Protein AF-A0A6C1RZY9-F1 (afdb_monomer)

Nearest PDB structures (foldseek):
  8e0o-assembly1_A  TM=4.354E-01  e=1.676E+00  synthetic construct
  6nr3-assembly1_B  TM=2.605E-01  e=9.580E+00  Ficedula albicollis
  6xns-assembly1_B  TM=1.856E-01  e=6.471E+00  synthetic construct

Sequence (340 aa):
MICIMDIKTSPEICTLNIEQIERIASDVRRARITLSHLADDLIDHICCEVESELGKGKNFEEAYRNIRQQAGIRRLKQIQEDSQFLIDKNYRIMKMTMKITGNVSLAMLGLATVMRLFHWPGANVVLVLGFIVLALVFFPAAIWSNHRDTKMRLSRTLHSLIMVGGILLMAGVLFKVMHWPGAGVVIGSGWIVVILLFLPLLLYAKLKEAGNGKQRLMAWSGIGGIMIFELSTMFKMFHWPGANVLMIVGSIMLISVFLPAYTGAKLKEAGRVTGSVIFVHLVAVYLVILTFLLAVNVSTAETAVLFPERENSNEPVPVNTELITGQSDISTPGSPSVNY

Mean predicted aligned error: 13.36 Å

Structure (mmCIF, N/CA/C/O backbone):
data_AF-A0A6C1RZY9-F1
#
_entry.id   AF-A0A6C1RZY9-F1
#
loop_
_atom_site.group_PDB
_atom_site.id
_atom_site.type_symbol
_atom_site.label_atom_id
_atom_site.label_alt_id
_atom_site.label_comp_id
_atom_site.label_asym_id
_atom_site.label_entity_id
_atom_site.label_seq_id
_atom_site.pdbx_PDB_ins_code
_atom_site.Cartn_x
_atom_site.Cartn_y
_atom_site.Cartn_z
_atom_site.occupancy
_atom_site.B_iso_or_equiv
_atom_site.auth_seq_id
_atom_site.auth_comp_id
_atom_site.auth_asym_id
_atom_site.auth_atom_id
_atom_site.pdbx_PDB_model_num
ATOM 1 N N . MET A 1 1 ? -13.526 -2.232 39.536 1.00 41.16 1 MET A N 1
ATOM 2 C CA . MET A 1 1 ? -14.101 -3.384 40.287 1.00 41.16 1 MET A CA 1
ATOM 3 C C . MET A 1 1 ? -14.846 -2.931 41.553 1.00 41.16 1 MET A C 1
ATOM 5 O O . MET A 1 1 ? -14.778 -3.613 42.563 1.00 41.16 1 MET A O 1
ATOM 9 N N . ILE A 1 2 ? -15.549 -1.791 41.526 1.00 37.94 2 ILE A N 1
ATOM 10 C CA . ILE A 1 2 ? -16.247 -1.263 42.716 1.00 37.94 2 ILE A CA 1
ATOM 11 C C . ILE A 1 2 ? -17.768 -1.327 42.499 1.00 37.94 2 ILE A C 1
ATOM 13 O O . ILE A 1 2 ? -18.456 -1.913 43.321 1.00 37.94 2 ILE A O 1
ATOM 17 N N . CYS A 1 3 ? -18.278 -0.990 41.309 1.00 39.38 3 CYS A N 1
ATOM 18 C CA . CYS A 1 3 ? -19.713 -1.135 41.009 1.00 39.38 3 CYS A CA 1
ATOM 19 C C . CYS A 1 3 ? -20.250 -2.582 40.898 1.00 39.38 3 CYS A C 1
ATOM 21 O O . CYS A 1 3 ? -21.448 -2.803 41.023 1.00 39.38 3 CYS A O 1
ATOM 23 N N . ILE A 1 4 ? -19.398 -3.597 40.679 1.00 41.22 4 ILE A N 1
ATOM 24 C CA . ILE A 1 4 ? -19.850 -5.007 40.572 1.00 41.22 4 ILE A CA 1
ATOM 25 C C . ILE A 1 4 ? -19.827 -5.730 41.933 1.00 41.22 4 ILE A C 1
ATOM 27 O O . ILE A 1 4 ? -20.538 -6.717 42.112 1.00 41.22 4 ILE A O 1
ATOM 31 N N . MET A 1 5 ? -19.036 -5.256 42.904 1.00 38.38 5 MET A N 1
ATOM 32 C CA . MET A 1 5 ? -18.946 -5.893 44.227 1.00 38.38 5 MET A CA 1
ATOM 33 C C . MET A 1 5 ? -19.879 -5.280 45.275 1.00 38.38 5 MET A C 1
ATOM 35 O O . MET A 1 5 ? -20.137 -5.937 46.280 1.00 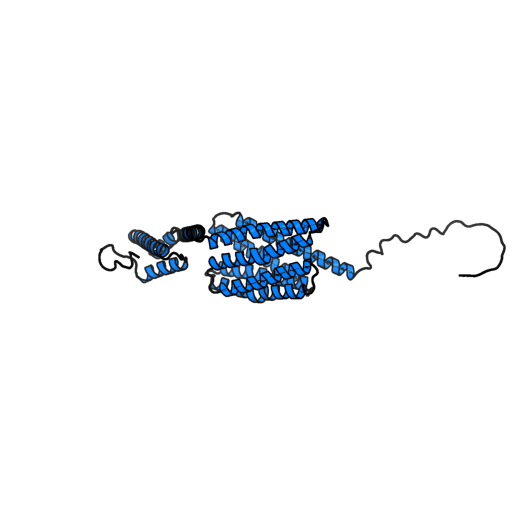38.38 5 MET A O 1
ATOM 39 N N . ASP A 1 6 ? -20.449 -4.099 45.028 1.00 36.53 6 ASP A N 1
ATOM 40 C CA . ASP A 1 6 ? -21.303 -3.392 45.993 1.00 36.53 6 ASP A CA 1
ATOM 41 C C . ASP A 1 6 ? -22.811 -3.607 45.774 1.00 36.53 6 ASP A C 1
ATOM 43 O O . ASP A 1 6 ? -23.638 -2.714 45.927 1.00 36.53 6 ASP A O 1
ATOM 47 N N . ILE A 1 7 ? -23.210 -4.845 45.473 1.00 44.28 7 ILE A N 1
ATOM 48 C CA . ILE A 1 7 ? -24.627 -5.228 45.313 1.00 44.28 7 ILE A CA 1
ATOM 49 C C . ILE A 1 7 ? -25.418 -5.139 46.643 1.00 44.28 7 ILE A C 1
ATOM 51 O O . ILE A 1 7 ? -26.617 -5.416 46.654 1.00 44.28 7 ILE A O 1
ATOM 55 N N . LYS A 1 8 ? -24.814 -4.764 47.789 1.00 40.62 8 LYS A N 1
ATOM 56 C CA . LYS A 1 8 ? -25.509 -4.897 49.084 1.00 40.62 8 LYS A CA 1
ATOM 57 C C . LYS A 1 8 ? -25.592 -3.710 50.044 1.00 40.62 8 LYS A C 1
ATOM 59 O O . LYS A 1 8 ? -26.357 -3.853 50.992 1.00 40.62 8 LYS A O 1
ATOM 64 N N . THR A 1 9 ? -24.976 -2.545 49.840 1.00 39.94 9 THR A N 1
ATOM 65 C CA . THR A 1 9 ? -25.111 -1.469 50.855 1.00 39.94 9 THR A CA 1
ATOM 66 C C . THR A 1 9 ? -24.841 -0.044 50.345 1.00 39.94 9 THR A C 1
ATOM 68 O O . THR A 1 9 ? -23.821 0.533 50.692 1.00 39.94 9 THR A O 1
ATOM 71 N N . SER A 1 10 ? -25.771 0.564 49.593 1.00 33.47 10 SER A N 1
ATOM 72 C CA . SER A 1 10 ? -26.071 2.018 49.633 1.00 33.47 10 SER A CA 1
ATOM 73 C C . SER A 1 10 ? -27.295 2.345 48.752 1.00 33.47 10 SER A C 1
ATOM 75 O O . SER A 1 10 ? -27.397 1.783 47.662 1.00 33.47 10 SER A O 1
ATOM 77 N N . PRO A 1 11 ? -28.243 3.214 49.161 1.00 40.22 11 PRO A N 1
ATOM 78 C CA . PRO A 1 11 ? -29.404 3.578 48.357 1.00 40.22 11 PRO A CA 1
ATOM 79 C C . PRO A 1 11 ? -29.078 4.783 47.460 1.00 40.22 11 PRO A C 1
ATOM 81 O O . PRO A 1 11 ? -29.611 5.870 47.659 1.00 40.22 11 PRO A O 1
ATOM 84 N N . GLU A 1 12 ? -28.214 4.599 46.465 1.00 46.56 12 GLU A N 1
ATOM 85 C CA . GLU A 1 12 ? -28.243 5.442 45.266 1.00 46.56 12 GLU A CA 1
ATOM 86 C C . GLU A 1 12 ? -28.939 4.645 44.163 1.00 46.56 12 GLU A C 1
ATOM 88 O O . GLU A 1 12 ? -28.606 3.498 43.871 1.00 46.56 12 GLU A O 1
ATOM 93 N N . ILE A 1 13 ? -30.019 5.217 43.640 1.00 48.03 13 ILE A N 1
ATOM 94 C CA . ILE A 1 13 ? -30.966 4.548 42.754 1.00 48.03 13 ILE A CA 1
ATOM 95 C C . ILE A 1 13 ? -30.265 4.280 41.417 1.00 48.03 13 ILE A C 1
ATOM 97 O O . ILE A 1 13 ? -30.184 5.173 40.578 1.00 48.03 13 ILE A O 1
ATOM 101 N N . CYS A 1 14 ? -29.798 3.047 41.203 1.00 56.09 14 CYS A N 1
ATOM 102 C CA . CYS A 1 14 ? -29.429 2.558 39.874 1.00 56.09 14 CYS A CA 1
ATOM 103 C C . CYS A 1 14 ? -30.674 2.637 38.980 1.00 56.09 14 CYS A C 1
ATOM 105 O O . CYS A 1 14 ? -31.592 1.822 39.098 1.00 56.09 14 CYS A O 1
ATOM 107 N N . THR A 1 15 ? -30.743 3.657 38.126 1.00 68.75 15 THR A N 1
ATOM 108 C CA . THR A 1 15 ? -31.886 3.873 37.216 1.00 68.75 15 THR A CA 1
ATOM 109 C C . THR A 1 15 ? -31.731 3.095 35.909 1.00 68.75 15 THR A C 1
ATOM 111 O O . THR A 1 15 ? -32.694 2.950 35.154 1.00 68.75 15 THR A O 1
ATOM 114 N N . LEU A 1 16 ? -30.534 2.566 35.645 1.00 80.06 16 LEU A N 1
ATOM 115 C CA . LEU A 1 16 ? -30.213 1.750 34.478 1.00 80.06 16 LEU A CA 1
ATOM 116 C C . LEU A 1 16 ? -30.611 0.278 34.665 1.00 80.06 16 LEU A C 1
ATOM 118 O O . LEU A 1 16 ? -30.296 -0.352 35.672 1.00 80.06 16 LEU A O 1
ATOM 122 N N . ASN A 1 17 ? -31.233 -0.310 33.640 1.00 84.44 17 ASN A N 1
ATOM 123 C CA . ASN A 1 17 ? -31.492 -1.751 33.584 1.00 84.44 17 ASN A CA 1
ATOM 124 C C . ASN A 1 17 ? -30.230 -2.537 33.163 1.00 84.44 17 ASN A C 1
ATOM 126 O O . ASN A 1 17 ? -29.357 -2.022 32.461 1.00 84.44 17 ASN A O 1
ATOM 130 N N . ILE A 1 18 ? -30.172 -3.826 33.505 1.00 82.50 18 ILE A N 1
ATOM 131 C CA . ILE A 1 18 ? -29.064 -4.746 33.204 1.00 82.50 18 ILE A CA 1
ATOM 132 C C . ILE A 1 18 ? -28.754 -4.780 31.700 1.00 82.50 18 ILE A C 1
ATOM 134 O O . ILE A 1 18 ? -27.591 -4.698 31.316 1.00 82.50 18 ILE A O 1
ATOM 138 N N . GLU A 1 19 ? -29.772 -4.803 30.832 1.00 84.19 19 GLU A N 1
ATOM 139 C CA . GLU A 1 19 ? -29.571 -4.775 29.373 1.00 84.19 19 GLU A CA 1
ATOM 140 C C . GLU A 1 19 ? -28.885 -3.485 28.887 1.00 84.19 19 GLU A C 1
ATOM 142 O O . GLU A 1 19 ? -28.094 -3.510 27.941 1.00 84.19 19 GLU A O 1
ATOM 147 N N . GLN A 1 20 ? -29.157 -2.345 29.530 1.00 86.19 20 GLN A N 1
ATOM 148 C CA . GLN A 1 20 ? -28.552 -1.057 29.185 1.00 86.19 20 GLN A CA 1
ATOM 149 C C . GLN A 1 20 ? -27.091 -1.003 29.631 1.00 86.19 20 GLN A C 1
ATOM 151 O O . GLN A 1 20 ? -26.230 -0.585 28.854 1.00 86.19 20 GLN A O 1
ATOM 156 N N . ILE A 1 21 ? -26.800 -1.493 30.838 1.00 86.19 21 ILE A N 1
ATOM 157 C CA . ILE A 1 21 ? -25.433 -1.627 31.356 1.00 86.19 21 ILE A CA 1
ATOM 158 C C . ILE A 1 21 ? -24.636 -2.587 30.474 1.00 86.19 21 ILE A C 1
ATOM 160 O O . ILE A 1 21 ? -23.517 -2.277 30.069 1.00 86.19 21 ILE A O 1
ATOM 164 N N . GLU A 1 22 ? -25.218 -3.726 30.104 1.00 85.88 22 GLU A N 1
ATOM 165 C CA . GLU A 1 22 ? -24.560 -4.701 29.242 1.00 85.88 22 GLU A CA 1
ATOM 166 C C . GLU A 1 22 ? -24.333 -4.148 27.835 1.00 85.88 22 GLU A C 1
ATOM 168 O O . GLU A 1 22 ? -23.275 -4.372 27.246 1.00 85.88 22 GLU A O 1
ATOM 173 N N . ARG A 1 23 ? -25.247 -3.320 27.318 1.00 84.56 23 ARG A N 1
ATOM 174 C CA . ARG A 1 23 ? -25.032 -2.586 26.070 1.00 84.56 23 ARG A CA 1
ATOM 175 C C . ARG A 1 23 ? -23.868 -1.599 26.179 1.00 84.56 23 ARG A C 1
ATOM 177 O O . ARG A 1 23 ? -22.999 -1.635 25.305 1.00 84.56 23 ARG A O 1
ATOM 184 N N . ILE A 1 24 ? -23.802 -0.781 27.233 1.00 84.62 24 ILE A N 1
ATOM 185 C CA . ILE A 1 24 ? -22.695 0.161 27.487 1.00 84.62 24 ILE A CA 1
ATOM 186 C C . ILE A 1 24 ? -21.371 -0.598 27.609 1.00 84.62 24 ILE A C 1
ATOM 188 O O . ILE A 1 24 ? -20.403 -0.281 26.913 1.00 84.62 24 ILE A O 1
ATOM 192 N N . ALA A 1 25 ? -21.344 -1.646 28.430 1.00 82.81 25 ALA A N 1
ATOM 193 C CA . ALA A 1 25 ? -20.186 -2.501 28.631 1.00 82.81 25 ALA A CA 1
ATOM 194 C C . ALA A 1 25 ? -19.767 -3.187 27.329 1.00 82.81 25 ALA A C 1
ATOM 196 O O . ALA A 1 25 ? -18.578 -3.241 27.021 1.00 82.81 25 ALA A O 1
ATOM 197 N N . SER A 1 26 ? -20.716 -3.663 26.519 1.00 81.81 26 SER A N 1
ATOM 198 C CA . SER A 1 26 ? -20.425 -4.243 25.208 1.00 81.81 26 SER A CA 1
ATOM 199 C C . SER A 1 26 ? -19.813 -3.206 24.270 1.00 81.81 26 SER A C 1
ATOM 201 O O . SER A 1 26 ? -18.856 -3.524 23.571 1.00 81.81 26 SER A O 1
ATOM 203 N N . ASP A 1 27 ? -20.280 -1.957 24.290 1.00 78.94 27 ASP A N 1
ATOM 204 C CA . ASP A 1 27 ? -19.782 -0.883 23.433 1.00 78.94 27 ASP A CA 1
ATOM 205 C C . ASP A 1 27 ? -18.394 -0.384 23.874 1.00 78.94 27 ASP A C 1
ATOM 207 O O . ASP A 1 27 ? -17.537 -0.145 23.019 1.00 78.94 27 ASP A O 1
ATOM 211 N N . VAL A 1 28 ? -18.107 -0.332 25.179 1.00 78.81 28 VAL A N 1
ATOM 212 C CA . VAL A 1 28 ? -16.761 -0.052 25.717 1.00 78.81 28 VAL A CA 1
ATOM 213 C C . VAL A 1 28 ? -15.805 -1.225 25.470 1.00 78.81 28 VAL A C 1
ATOM 215 O O . VAL A 1 28 ? -14.680 -1.041 24.997 1.00 78.81 28 VAL A O 1
ATOM 218 N N . ARG A 1 29 ? -16.250 -2.467 25.672 1.00 74.31 29 ARG A N 1
ATOM 219 C CA . ARG A 1 29 ? -15.465 -3.663 25.317 1.00 74.31 29 ARG A CA 1
ATOM 220 C C . ARG A 1 29 ? -15.236 -3.750 23.807 1.00 74.31 29 ARG A C 1
ATOM 222 O O . ARG A 1 29 ? -14.158 -4.157 23.374 1.00 74.31 29 ARG A O 1
ATOM 229 N N . ARG A 1 30 ? -16.187 -3.295 22.982 1.00 71.31 30 ARG A N 1
ATOM 230 C CA . ARG A 1 30 ? -16.028 -3.121 21.525 1.00 71.31 30 ARG A CA 1
ATOM 231 C C . ARG A 1 30 ? -15.088 -1.975 21.169 1.00 71.31 30 ARG A C 1
ATOM 233 O O . ARG A 1 30 ? -14.422 -2.069 20.137 1.00 71.31 30 ARG A O 1
ATOM 240 N N . ALA A 1 31 ? -14.975 -0.952 22.015 1.00 66.62 31 ALA A N 1
ATOM 241 C CA . ALA A 1 31 ? -13.920 0.051 21.920 1.00 66.62 31 ALA A CA 1
ATOM 242 C C . ALA A 1 31 ? -12.521 -0.503 22.261 1.00 66.62 31 ALA A C 1
ATOM 244 O O . ALA A 1 31 ? -11.513 0.088 21.873 1.00 66.62 31 ALA A O 1
ATOM 245 N N . ARG A 1 32 ? -12.466 -1.708 22.850 1.00 62.03 32 ARG A N 1
ATOM 246 C CA . ARG A 1 32 ? -11.298 -2.606 22.913 1.00 62.03 32 ARG A CA 1
ATOM 247 C C . ARG A 1 32 ? -10.098 -2.042 23.676 1.00 62.03 32 ARG A C 1
ATOM 249 O O . ARG A 1 32 ? -8.952 -2.250 23.253 1.00 62.03 32 ARG A O 1
ATOM 256 N N . ILE A 1 33 ? -10.379 -1.428 24.822 1.00 66.19 33 ILE A N 1
ATOM 257 C CA . ILE A 1 33 ? -9.408 -1.097 25.870 1.00 66.19 33 ILE A CA 1
ATOM 258 C C . ILE A 1 33 ? -8.922 -2.423 26.489 1.00 66.19 33 ILE A C 1
ATOM 260 O O . ILE A 1 33 ? -9.722 -3.219 26.966 1.00 66.19 33 ILE A O 1
ATOM 264 N N . THR A 1 34 ? -7.628 -2.733 26.372 1.00 60.94 34 THR A N 1
ATOM 265 C CA . THR A 1 34 ? -7.004 -3.968 26.897 1.00 60.94 34 THR A CA 1
ATOM 266 C C . THR A 1 34 ? -6.575 -3.857 28.345 1.00 60.94 34 THR A C 1
ATOM 268 O O . THR A 1 34 ? -6.361 -4.883 28.981 1.00 60.94 34 THR A O 1
ATOM 271 N N . LEU A 1 35 ? -6.426 -2.637 28.859 1.00 68.69 35 LEU A N 1
ATOM 272 C CA . LEU A 1 35 ? -6.207 -2.429 30.280 1.00 68.69 35 LEU A CA 1
ATOM 273 C C . LEU A 1 35 ? -7.562 -2.602 30.977 1.00 68.69 35 LEU A C 1
ATOM 275 O O . LEU A 1 35 ? -8.384 -1.691 30.945 1.00 68.69 35 LEU A O 1
ATOM 279 N N . SER A 1 36 ? -7.811 -3.793 31.528 1.00 68.12 36 SER A N 1
ATOM 280 C CA . SER A 1 36 ? -9.104 -4.171 32.122 1.00 68.12 36 SER A CA 1
ATOM 281 C C . SER A 1 36 ? -9.579 -3.154 33.156 1.00 68.12 36 SER A C 1
ATOM 283 O O . SER A 1 36 ? -10.714 -2.704 33.079 1.00 68.12 36 SER A O 1
ATOM 285 N N . HIS A 1 37 ? -8.674 -2.695 34.022 1.00 73.75 37 HIS A N 1
ATOM 286 C CA . HIS A 1 37 ? -8.977 -1.683 35.033 1.00 73.75 37 HIS A CA 1
ATOM 287 C C . HIS A 1 37 ? -9.506 -0.375 34.425 1.00 73.75 37 HIS A C 1
ATOM 289 O O . HIS A 1 37 ? -10.505 0.162 34.879 1.00 73.75 37 HIS A O 1
ATOM 295 N N . LEU A 1 38 ? -8.894 0.101 33.336 1.00 71.31 38 LEU A N 1
ATOM 296 C CA . LEU A 1 38 ? -9.310 1.341 32.674 1.00 71.31 38 LEU A CA 1
ATOM 297 C C . LEU A 1 38 ? -10.622 1.176 31.896 1.00 71.31 38 LEU A C 1
ATOM 299 O O . LEU A 1 38 ? -11.375 2.133 31.735 1.00 71.31 38 LEU A O 1
ATOM 303 N N . ALA A 1 39 ? -10.883 -0.026 31.378 1.00 74.62 39 ALA A N 1
ATOM 304 C CA . ALA A 1 39 ? -12.151 -0.336 30.732 1.00 74.62 39 ALA A CA 1
ATOM 305 C C . ALA A 1 39 ? -13.296 -0.335 31.753 1.00 74.62 39 ALA A C 1
ATOM 307 O O . ALA A 1 39 ? -14.350 0.222 31.464 1.00 74.62 39 ALA A O 1
ATOM 308 N N . ASP A 1 40 ? -13.069 -0.919 32.929 1.00 80.12 40 ASP A N 1
ATOM 309 C CA . ASP A 1 40 ? -14.056 -0.985 34.004 1.00 80.12 40 ASP A CA 1
ATOM 310 C C . ASP A 1 40 ? -14.350 0.407 34.581 1.00 80.12 40 ASP A C 1
ATOM 312 O O . ASP A 1 40 ? -15.517 0.771 34.688 1.00 80.12 40 ASP A O 1
ATOM 316 N N . ASP A 1 41 ? -13.318 1.215 34.847 1.00 79.56 41 ASP A N 1
ATOM 317 C CA . ASP A 1 41 ? -13.483 2.598 35.326 1.00 79.56 41 ASP A CA 1
ATOM 318 C C . ASP A 1 41 ? -14.233 3.470 34.301 1.00 79.56 41 ASP A C 1
ATOM 320 O O . ASP A 1 41 ? -15.015 4.350 34.658 1.00 79.56 41 ASP A O 1
ATOM 324 N N . LEU A 1 42 ? -14.028 3.219 33.001 1.00 80.12 42 LEU A N 1
ATOM 325 C CA . LEU A 1 42 ? -14.758 3.921 31.947 1.00 80.12 42 LEU A CA 1
ATOM 326 C C . LEU A 1 42 ? -16.225 3.498 31.873 1.00 80.12 42 LEU A C 1
ATOM 328 O O . LEU A 1 42 ? -17.083 4.346 31.637 1.00 80.12 42 LEU A O 1
ATOM 332 N N . ILE A 1 43 ? -16.510 2.199 31.995 1.00 85.44 43 ILE A N 1
ATOM 333 C CA . ILE A 1 43 ? -17.892 1.705 32.018 1.00 85.44 43 ILE A CA 1
ATOM 334 C C . ILE A 1 43 ? -18.632 2.374 33.172 1.00 85.44 43 ILE A C 1
ATOM 336 O O . ILE A 1 43 ? -19.718 2.897 32.953 1.00 85.44 43 ILE A O 1
ATOM 340 N N . ASP A 1 44 ? -18.001 2.427 34.342 1.00 82.12 44 ASP A N 1
ATOM 341 C CA . ASP A 1 44 ? -18.551 3.054 35.538 1.00 82.12 44 ASP A CA 1
ATOM 342 C C . ASP A 1 44 ? -18.831 4.546 35.319 1.00 82.12 44 ASP A C 1
ATOM 344 O O . ASP A 1 44 ? -19.956 5.012 35.479 1.00 82.12 44 ASP A O 1
ATOM 348 N N . HIS A 1 45 ? -17.844 5.283 34.802 1.00 83.88 45 HIS A N 1
ATOM 349 C CA . HIS A 1 45 ? -18.005 6.701 34.496 1.00 83.88 45 HIS A CA 1
ATOM 350 C C . HIS A 1 45 ? -19.119 6.973 33.468 1.00 83.88 45 HIS A C 1
ATOM 352 O O . HIS A 1 45 ? -19.898 7.910 33.638 1.00 83.88 45 HIS A O 1
ATOM 358 N N . ILE A 1 46 ? -19.225 6.155 32.411 1.00 85.38 46 ILE A N 1
ATOM 359 C CA . ILE A 1 46 ? -20.291 6.297 31.409 1.00 85.38 46 ILE A CA 1
ATOM 360 C C . ILE A 1 46 ? -21.657 5.989 32.024 1.00 85.38 46 ILE A C 1
ATOM 362 O O . ILE A 1 46 ? -22.610 6.699 31.717 1.00 85.38 46 ILE A O 1
ATOM 366 N N . CYS A 1 47 ? -21.765 4.959 32.865 1.00 86.81 47 CYS A N 1
ATOM 367 C CA . CYS A 1 47 ? -23.009 4.646 33.563 1.00 86.81 47 CYS A CA 1
ATOM 368 C C . CYS A 1 47 ? -23.453 5.826 34.439 1.00 86.81 47 CYS A C 1
ATOM 370 O O . CYS A 1 47 ? -24.558 6.320 34.230 1.00 86.81 47 CYS A O 1
ATOM 372 N N . CYS A 1 48 ? -22.577 6.364 35.296 1.00 86.06 48 CYS A N 1
ATOM 373 C CA . CYS A 1 48 ? -22.904 7.505 36.161 1.00 86.06 48 CYS A CA 1
ATOM 374 C C . CYS A 1 48 ? -23.350 8.748 35.372 1.00 86.06 48 CYS A C 1
ATOM 376 O O . CYS A 1 48 ? -24.318 9.419 35.731 1.00 86.06 48 CYS A O 1
ATOM 378 N N . GLU A 1 49 ? -22.668 9.067 34.268 1.00 85.12 49 GLU A N 1
ATOM 379 C CA . GLU A 1 49 ? -23.033 10.225 33.446 1.00 85.12 49 GLU A CA 1
ATOM 380 C C . GLU A 1 49 ? -24.392 10.010 32.755 1.00 85.12 49 GLU A C 1
ATOM 382 O O . GLU A 1 49 ? -25.204 10.932 32.652 1.00 85.12 49 GLU A O 1
ATOM 387 N N . VAL A 1 50 ? -24.677 8.781 32.302 1.00 86.88 50 VAL A N 1
ATOM 388 C CA . VAL A 1 50 ? -25.964 8.442 31.673 1.00 86.88 50 VAL A CA 1
ATOM 389 C C . VAL A 1 50 ? -27.099 8.555 32.687 1.00 86.88 50 VAL A C 1
ATOM 391 O O . VAL A 1 50 ? -28.147 9.103 32.345 1.00 86.88 50 VAL A O 1
ATOM 394 N N . GLU A 1 51 ? -26.885 8.118 33.927 1.00 87.06 51 GLU A N 1
ATOM 395 C CA . GLU A 1 51 ? -27.850 8.265 35.026 1.00 87.06 51 GLU A CA 1
ATOM 396 C C . GLU A 1 51 ? -28.122 9.732 35.371 1.00 87.06 51 GLU A C 1
ATOM 398 O O . GLU A 1 51 ? -29.279 10.126 35.530 1.00 87.06 51 GLU A O 1
ATOM 403 N N . SER A 1 52 ? -27.086 10.574 35.387 1.00 85.25 52 SER A N 1
ATOM 404 C CA . SER A 1 52 ? -27.226 12.025 35.578 1.00 85.25 52 SER A CA 1
ATOM 405 C C . SER A 1 52 ? -28.115 12.672 34.506 1.00 85.25 52 SER A C 1
ATOM 407 O O . SER A 1 52 ? -28.964 13.515 34.806 1.00 85.25 52 SER A O 1
ATOM 409 N N . GLU A 1 53 ? -27.978 12.262 33.243 1.00 85.25 53 GLU A N 1
ATOM 410 C CA . GLU A 1 53 ? -28.802 12.775 32.141 1.00 85.25 53 GLU A CA 1
ATOM 411 C C . GLU A 1 53 ? -30.231 12.201 32.137 1.00 85.25 53 GLU A C 1
ATOM 413 O O . GLU A 1 53 ? -31.174 12.917 31.785 1.00 85.25 53 GLU A O 1
ATOM 418 N N . LEU A 1 54 ? -30.415 10.951 32.577 1.00 86.12 54 LEU A N 1
ATOM 419 C CA . LEU A 1 54 ? -31.733 10.348 32.818 1.00 86.12 54 LEU A CA 1
ATOM 420 C C . LEU A 1 54 ? -32.493 11.102 33.920 1.00 86.12 54 LEU A C 1
ATOM 422 O O . LEU A 1 54 ? -33.672 11.413 33.748 1.00 86.12 54 LEU A O 1
ATOM 426 N N . GLY A 1 55 ? -31.808 11.485 35.004 1.00 83.25 55 GLY A N 1
ATOM 427 C CA . GLY A 1 55 ? -32.373 12.295 36.091 1.00 83.25 55 GLY A CA 1
ATOM 428 C C . GLY A 1 55 ? -32.851 13.686 35.652 1.00 83.25 55 GLY A C 1
ATOM 429 O O . GLY A 1 55 ? -33.742 14.262 36.271 1.00 83.25 55 GLY A O 1
ATOM 430 N N . LYS A 1 56 ? -32.327 14.206 34.535 1.00 85.12 56 LYS A N 1
ATOM 431 C CA . LYS A 1 56 ? -32.767 15.467 33.905 1.00 85.12 56 LYS A CA 1
ATOM 432 C C . LYS A 1 56 ? -33.957 15.286 32.950 1.00 85.12 56 LYS A C 1
ATOM 434 O O . LYS A 1 56 ? -34.335 16.234 32.264 1.00 85.12 56 LYS A O 1
ATOM 439 N N . GLY A 1 57 ? -34.537 14.086 32.881 1.00 83.69 57 GLY A N 1
ATOM 440 C CA . GLY A 1 57 ? -35.716 13.775 32.069 1.00 83.69 57 GLY A CA 1
ATOM 441 C C . GLY A 1 57 ? -35.423 13.389 30.616 1.00 83.69 57 GLY A C 1
ATOM 442 O O . GLY A 1 57 ? -36.349 13.350 29.806 1.00 83.69 57 GLY A O 1
ATOM 443 N N . LYS A 1 58 ? -34.164 13.104 30.249 1.00 83.50 58 LYS A N 1
ATOM 444 C CA . LYS A 1 58 ? -33.825 12.619 28.898 1.00 83.50 58 LYS A CA 1
ATOM 445 C C . LYS A 1 58 ? -34.046 11.116 28.780 1.00 83.50 58 LY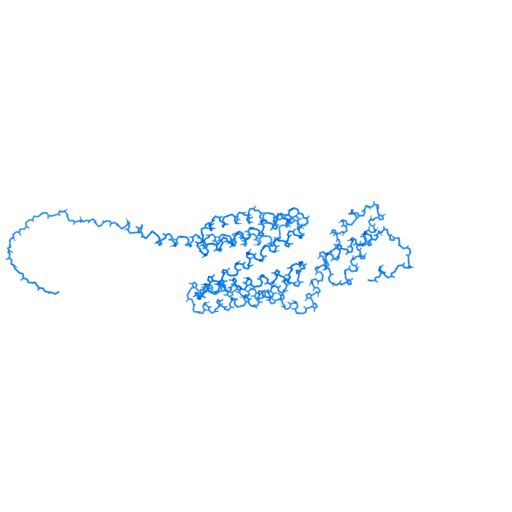S A C 1
ATOM 447 O O . LYS A 1 58 ? -33.878 10.368 29.737 1.00 83.50 58 LYS A O 1
ATOM 452 N N . ASN A 1 59 ? -34.370 10.653 27.573 1.00 89.81 59 ASN A N 1
ATOM 453 C CA . ASN A 1 59 ? -34.417 9.216 27.307 1.00 89.81 59 ASN A CA 1
ATOM 454 C C . ASN A 1 59 ? -32.995 8.620 27.247 1.00 89.81 59 ASN A C 1
ATOM 456 O O . ASN A 1 59 ? -32.034 9.306 26.885 1.00 89.81 59 ASN A O 1
ATOM 460 N N . PHE A 1 60 ? -32.876 7.323 27.548 1.00 86.69 60 PHE A N 1
ATOM 461 C CA . PHE A 1 60 ? -31.597 6.605 27.556 1.00 86.69 60 PHE A CA 1
ATOM 462 C C . PHE A 1 60 ? -30.824 6.725 26.238 1.00 86.69 60 PHE A C 1
ATOM 464 O O . PHE A 1 60 ? -29.616 6.918 26.264 1.00 86.69 60 PHE A O 1
ATOM 471 N N . GLU A 1 61 ? -31.486 6.631 25.082 1.00 86.12 61 GLU A N 1
ATOM 472 C CA . GLU A 1 61 ? -30.776 6.647 23.797 1.00 86.12 61 GLU A CA 1
ATOM 473 C C . GLU A 1 61 ? -30.208 8.013 23.436 1.00 86.12 61 GLU A C 1
ATOM 475 O O . GLU A 1 61 ? -29.162 8.117 22.797 1.00 86.12 61 GLU A O 1
ATOM 480 N N . GLU A 1 62 ? -30.882 9.077 23.845 1.00 85.88 62 GLU A N 1
ATOM 481 C CA . GLU A 1 62 ? -30.411 10.438 23.676 1.00 85.88 62 GLU A CA 1
ATOM 482 C C . GLU A 1 62 ? -29.266 10.748 24.641 1.00 85.88 62 GLU A C 1
ATOM 484 O O . GLU A 1 62 ? -28.226 11.247 24.20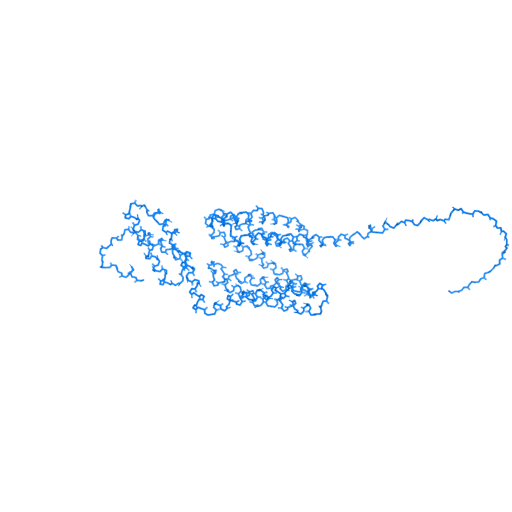1 1.00 85.88 62 GLU A O 1
ATOM 489 N N . ALA A 1 63 ? -29.420 10.382 25.918 1.00 85.62 63 ALA A N 1
ATOM 490 C CA . ALA A 1 63 ? -28.379 10.505 26.934 1.00 85.62 63 ALA A CA 1
ATOM 491 C C . ALA A 1 63 ? -27.125 9.713 26.534 1.00 85.62 63 ALA A C 1
ATOM 493 O O . ALA A 1 63 ? -26.032 10.271 26.428 1.00 85.62 63 ALA A O 1
ATOM 494 N N . TYR A 1 64 ? -27.295 8.436 26.188 1.00 86.06 64 TYR A N 1
ATOM 495 C CA . TYR A 1 64 ? -26.203 7.558 25.799 1.00 86.06 64 TYR A CA 1
ATOM 496 C C . TYR A 1 64 ? -25.538 7.993 24.495 1.00 86.06 64 TYR A C 1
ATOM 498 O O . TYR A 1 64 ? -24.318 7.938 24.392 1.00 86.06 64 TYR A O 1
ATOM 506 N N . ARG A 1 65 ? -26.281 8.473 23.490 1.00 83.88 65 ARG A N 1
ATOM 507 C CA . ARG A 1 65 ? -25.676 8.981 22.247 1.00 83.88 65 ARG A CA 1
ATOM 508 C C . ARG A 1 65 ? -24.817 10.221 22.496 1.00 83.88 65 ARG A C 1
ATOM 510 O O . ARG A 1 65 ? -23.719 10.296 21.942 1.00 83.88 65 ARG A O 1
ATOM 517 N N . ASN A 1 66 ? -25.295 11.161 23.310 1.00 82.38 66 ASN A N 1
ATOM 518 C CA . ASN A 1 66 ? -24.553 12.377 23.647 1.00 82.38 66 ASN A CA 1
ATOM 519 C C . ASN A 1 66 ? -23.303 12.048 24.465 1.00 82.38 66 ASN A C 1
ATOM 521 O O . ASN A 1 66 ? -22.201 12.468 24.106 1.00 82.38 66 ASN A O 1
ATOM 525 N N . ILE A 1 67 ? -23.455 11.214 25.494 1.00 82.75 67 ILE A N 1
ATOM 526 C CA . ILE A 1 67 ? -22.341 10.795 26.340 1.00 82.75 67 ILE A CA 1
ATOM 527 C C . ILE A 1 67 ? -21.385 9.928 25.553 1.00 82.75 67 ILE A C 1
ATOM 529 O O . ILE A 1 67 ? -20.202 10.123 25.671 1.00 82.75 67 ILE A O 1
ATOM 533 N N . ARG A 1 68 ? -21.814 9.049 24.654 1.00 77.81 68 ARG A N 1
ATOM 534 C CA . ARG A 1 68 ? -20.894 8.281 23.802 1.00 77.81 68 ARG A CA 1
ATOM 535 C C . ARG A 1 68 ? -20.060 9.164 22.868 1.00 77.81 68 ARG A C 1
ATOM 537 O O . ARG A 1 68 ? -18.939 8.789 22.527 1.00 77.81 68 ARG A O 1
ATOM 544 N N . GLN A 1 69 ? -20.604 10.291 22.408 1.00 71.38 69 GLN A N 1
ATOM 545 C CA . GLN A 1 69 ? -19.864 11.251 21.583 1.00 71.38 69 GLN A CA 1
ATOM 546 C C . GLN A 1 69 ? -18.878 12.093 22.405 1.00 71.38 69 GLN A C 1
ATOM 548 O O . GLN A 1 69 ? -17.823 12.453 21.883 1.00 71.38 69 GLN A O 1
ATOM 553 N N . GLN A 1 70 ? -19.198 12.376 23.671 1.00 66.56 70 GLN A N 1
ATOM 554 C CA . GLN A 1 70 ? -18.346 13.138 24.595 1.00 66.56 70 GLN A CA 1
ATOM 555 C C . GLN A 1 70 ? -17.343 12.259 25.359 1.00 66.56 70 GLN A C 1
ATOM 557 O O . GLN A 1 70 ? -16.195 12.650 25.571 1.00 66.56 70 GLN A O 1
ATOM 562 N N . ALA A 1 71 ? -17.759 11.050 25.722 1.00 65.31 71 ALA A N 1
ATOM 563 C CA . ALA A 1 71 ? -16.989 10.018 26.382 1.00 65.31 71 ALA A CA 1
ATOM 564 C C . ALA A 1 71 ? -15.806 9.708 25.488 1.00 65.31 71 ALA A C 1
ATOM 566 O O . ALA A 1 71 ? -15.925 9.287 24.332 1.00 65.31 71 ALA A O 1
ATOM 567 N N . GLY A 1 72 ? -14.633 9.962 26.048 1.00 65.00 72 GLY A N 1
ATOM 568 C CA . GLY A 1 72 ? -13.369 9.941 25.351 1.00 65.00 72 GLY A CA 1
ATOM 569 C C . GLY A 1 72 ? -12.913 8.541 24.972 1.00 65.00 72 GLY A C 1
ATOM 570 O O . GLY A 1 72 ? -11.743 8.263 25.137 1.00 65.00 72 GLY A O 1
ATOM 571 N N . ILE A 1 73 ? -13.752 7.658 24.431 1.00 68.50 73 ILE A N 1
ATOM 572 C CA . ILE A 1 73 ? -13.357 6.331 23.941 1.00 68.50 73 ILE A CA 1
ATOM 573 C C . ILE A 1 73 ? -12.116 6.426 23.035 1.00 68.50 73 ILE A C 1
ATOM 575 O O . ILE A 1 73 ? -11.160 5.664 23.176 1.00 68.50 73 ILE A O 1
ATOM 579 N N . ARG A 1 74 ? -12.090 7.417 22.135 1.00 67.12 74 ARG A N 1
ATOM 580 C CA . ARG A 1 74 ? -10.924 7.714 21.290 1.00 67.12 74 ARG A CA 1
ATOM 581 C C . ARG A 1 74 ? -9.725 8.214 22.104 1.00 67.12 74 ARG A C 1
ATOM 583 O O . ARG A 1 74 ? -8.604 7.799 21.833 1.00 67.12 74 ARG A O 1
ATOM 590 N N . ARG A 1 75 ? -9.964 9.071 23.100 1.00 69.12 75 ARG A N 1
ATOM 591 C CA . ARG A 1 75 ? -8.943 9.598 24.020 1.00 69.12 75 ARG A CA 1
ATOM 592 C C . ARG A 1 75 ? -8.364 8.498 24.917 1.00 69.12 75 ARG A C 1
ATOM 594 O O . ARG A 1 75 ? -7.170 8.491 25.149 1.00 69.12 75 ARG A O 1
ATOM 601 N N . LEU A 1 76 ? -9.162 7.539 25.367 1.00 70.12 76 LEU A N 1
ATOM 602 C CA . LEU A 1 76 ? -8.750 6.421 26.216 1.00 70.12 76 LEU A CA 1
ATOM 603 C C . LEU A 1 76 ? -7.993 5.374 25.420 1.00 70.12 76 LEU A C 1
ATOM 605 O O . LEU A 1 76 ? -6.980 4.864 25.886 1.00 70.12 76 LEU A O 1
ATOM 609 N N . LYS A 1 77 ? -8.415 5.124 24.178 1.00 71.69 77 LYS A N 1
ATOM 610 C CA . LYS A 1 77 ? -7.605 4.359 23.234 1.00 71.69 77 LYS A CA 1
ATOM 611 C C . LYS A 1 77 ? -6.235 5.013 23.027 1.00 71.69 77 LYS A C 1
ATOM 613 O O . LYS A 1 77 ? -5.232 4.314 23.055 1.00 71.69 77 LYS A O 1
ATOM 618 N N . GLN A 1 78 ? -6.193 6.337 22.881 1.00 73.19 78 GLN A N 1
ATOM 619 C CA . GLN A 1 78 ? -4.943 7.086 22.755 1.00 73.19 78 GLN A CA 1
ATOM 620 C C . GLN A 1 78 ? -4.089 7.009 24.030 1.00 73.19 78 GLN A C 1
ATOM 622 O O . GLN A 1 78 ? -2.921 6.662 23.939 1.00 73.19 78 GLN A O 1
ATOM 627 N N . ILE A 1 79 ? -4.674 7.222 25.215 1.00 75.94 79 ILE A N 1
ATOM 628 C CA . ILE A 1 79 ? -3.984 7.074 26.508 1.00 75.94 79 ILE A CA 1
ATOM 629 C C . ILE A 1 79 ? -3.398 5.672 26.643 1.00 75.94 79 ILE A C 1
ATOM 631 O O . ILE A 1 79 ? -2.274 5.516 27.111 1.00 75.94 79 ILE A O 1
ATOM 635 N N . GLN A 1 80 ? -4.125 4.643 26.213 1.00 75.12 80 GLN A N 1
ATOM 636 C CA . GLN A 1 80 ? -3.608 3.286 26.218 1.00 75.12 80 GLN A CA 1
ATOM 637 C C . GLN A 1 80 ? -2.459 3.097 25.223 1.00 75.12 80 GLN A C 1
ATOM 639 O O . GLN A 1 80 ? -1.467 2.478 25.587 1.00 75.12 80 GLN A O 1
ATOM 644 N N . GLU A 1 81 ? -2.581 3.582 23.986 1.00 74.88 81 GLU A N 1
ATOM 645 C CA . GLU A 1 81 ? -1.515 3.491 22.979 1.00 74.88 81 GLU A CA 1
ATOM 646 C C . GLU A 1 81 ? -0.243 4.203 23.465 1.00 74.88 81 GLU A C 1
ATOM 648 O O . GLU A 1 81 ? 0.848 3.638 23.372 1.00 74.88 81 GLU A O 1
ATOM 653 N N . ASP A 1 82 ? -0.391 5.381 24.074 1.00 79.75 82 ASP A N 1
ATOM 654 C CA . ASP A 1 82 ? 0.694 6.137 24.698 1.00 79.75 82 ASP A CA 1
ATOM 655 C C . ASP A 1 82 ? 1.272 5.381 25.903 1.00 79.75 82 ASP A C 1
ATOM 657 O O . ASP A 1 82 ? 2.485 5.216 26.002 1.00 79.75 82 ASP A O 1
ATOM 661 N N . SER A 1 83 ? 0.430 4.828 26.781 1.00 80.50 83 SER A N 1
ATOM 662 C CA . SER A 1 83 ? 0.879 4.027 27.932 1.00 80.50 83 SER A CA 1
ATOM 663 C C . SER A 1 83 ? 1.615 2.766 27.487 1.00 80.50 83 SER A C 1
ATOM 665 O O . SER A 1 83 ? 2.668 2.445 28.023 1.00 80.50 83 SER A O 1
ATOM 667 N N . GLN A 1 84 ? 1.111 2.058 26.476 1.00 75.44 84 GLN A N 1
ATOM 668 C CA . GLN A 1 84 ? 1.761 0.875 25.915 1.00 75.44 84 GLN A CA 1
ATOM 669 C C . GLN A 1 84 ? 3.086 1.241 25.253 1.00 75.44 84 GLN A C 1
ATOM 671 O O . GLN A 1 84 ? 4.067 0.530 25.431 1.00 75.44 84 GLN A O 1
ATOM 676 N N . PHE A 1 85 ? 3.152 2.366 24.545 1.00 78.31 85 PHE A N 1
ATOM 677 C CA . PHE A 1 85 ? 4.406 2.881 24.006 1.00 78.31 85 PHE A CA 1
ATOM 678 C C . PHE A 1 85 ? 5.397 3.264 25.115 1.00 78.31 85 PHE A C 1
ATOM 680 O O . PHE A 1 85 ? 6.608 3.084 24.954 1.00 78.31 85 PHE A O 1
ATOM 687 N N . LEU A 1 86 ? 4.899 3.772 26.246 1.00 80.12 86 LEU A N 1
ATOM 688 C CA . LEU A 1 86 ? 5.721 4.143 27.390 1.00 80.12 86 LEU A CA 1
ATOM 689 C C . LEU A 1 86 ? 6.266 2.933 28.154 1.00 80.12 86 LEU A C 1
ATOM 691 O O . LEU A 1 86 ? 7.462 2.906 28.444 1.00 80.12 86 LEU A O 1
ATOM 695 N N . ILE A 1 87 ? 5.409 1.945 28.410 1.00 81.00 87 ILE A N 1
ATOM 696 C CA . ILE A 1 87 ? 5.667 0.779 29.264 1.00 81.00 87 ILE A CA 1
ATOM 697 C C . ILE A 1 87 ? 6.330 -0.369 28.483 1.00 81.00 87 ILE A C 1
ATOM 699 O O . ILE A 1 87 ? 7.295 -0.963 28.962 1.00 81.00 87 ILE A O 1
ATOM 703 N N . ASP A 1 88 ? 5.855 -0.690 27.275 1.00 83.25 88 ASP A N 1
ATOM 704 C CA . ASP A 1 88 ? 6.379 -1.801 26.469 1.00 83.25 88 ASP A CA 1
ATOM 705 C C . ASP A 1 88 ? 7.563 -1.329 25.608 1.00 83.25 88 ASP A C 1
ATOM 707 O O . ASP A 1 88 ? 7.428 -0.849 24.474 1.00 83.25 88 ASP A O 1
ATOM 711 N N . LYS A 1 89 ? 8.769 -1.488 26.165 1.00 85.00 89 LYS A N 1
ATOM 712 C CA . LYS A 1 89 ? 10.037 -1.162 25.496 1.00 85.00 89 LYS A CA 1
ATOM 713 C C . LYS A 1 89 ? 10.188 -1.871 24.145 1.00 85.00 89 LYS A C 1
ATOM 715 O O . LYS A 1 89 ? 10.689 -1.259 23.203 1.00 85.00 89 LYS A O 1
ATOM 720 N N . ASN A 1 90 ? 9.743 -3.122 24.018 1.00 84.00 90 ASN A N 1
ATOM 721 C CA . ASN A 1 90 ? 9.888 -3.893 22.780 1.00 84.00 90 ASN A CA 1
ATOM 722 C C . ASN A 1 90 ? 8.972 -3.345 21.683 1.00 84.00 90 ASN A C 1
ATOM 724 O O . ASN A 1 90 ? 9.398 -3.165 20.540 1.00 84.00 90 ASN A O 1
ATOM 728 N N . TYR A 1 91 ? 7.729 -3.016 22.040 1.00 82.75 91 TYR A N 1
ATOM 729 C CA . TYR A 1 91 ? 6.785 -2.378 21.127 1.00 82.75 91 TYR A CA 1
ATOM 730 C C . TYR A 1 91 ? 7.276 -0.999 20.660 1.00 82.75 91 TYR A C 1
ATOM 732 O O . TYR A 1 91 ? 7.215 -0.688 19.465 1.00 82.75 91 TYR A O 1
ATOM 740 N N . ARG A 1 92 ? 7.843 -0.197 21.573 1.00 84.94 92 ARG A N 1
ATOM 741 C CA . ARG A 1 92 ? 8.481 1.086 21.245 1.00 84.94 92 ARG A CA 1
ATOM 742 C C . ARG A 1 92 ? 9.635 0.919 20.262 1.00 84.94 92 ARG A C 1
ATOM 744 O O . ARG A 1 92 ? 9.669 1.632 19.257 1.00 84.94 92 ARG A O 1
ATOM 751 N N . ILE A 1 93 ? 10.568 0.006 20.553 1.00 87.69 93 ILE A N 1
ATOM 752 C CA . ILE A 1 93 ? 11.730 -0.258 19.695 1.00 87.69 93 ILE A CA 1
ATOM 753 C C . ILE A 1 93 ? 11.246 -0.631 18.301 1.00 87.69 93 ILE A C 1
ATOM 755 O O . ILE A 1 93 ? 11.657 0.005 17.346 1.00 87.69 93 ILE A O 1
ATOM 759 N N . MET A 1 94 ? 10.292 -1.551 18.174 1.00 86.62 94 MET A N 1
ATOM 760 C CA . MET A 1 94 ? 9.760 -1.939 16.871 1.00 86.62 94 MET A CA 1
ATOM 761 C C . MET A 1 94 ? 9.130 -0.771 16.098 1.00 86.62 94 MET A C 1
ATOM 763 O O . MET A 1 94 ? 9.404 -0.620 14.908 1.00 86.62 94 MET A O 1
ATOM 767 N N . LYS A 1 95 ? 8.295 0.067 16.733 1.00 86.62 95 LYS A N 1
ATOM 768 C CA . LYS A 1 95 ? 7.706 1.236 16.051 1.00 86.62 95 LYS A CA 1
ATOM 769 C C . LYS A 1 95 ? 8.770 2.234 15.609 1.00 86.62 95 LYS A C 1
ATOM 771 O O . LYS A 1 95 ? 8.642 2.838 14.543 1.00 86.62 95 LYS A O 1
ATOM 776 N N . MET A 1 96 ? 9.811 2.412 16.415 1.00 90.19 96 MET A N 1
ATOM 777 C CA . MET A 1 96 ? 10.949 3.253 16.068 1.00 90.19 96 MET A CA 1
ATOM 778 C C . MET A 1 96 ? 11.755 2.641 14.915 1.00 90.19 96 MET A C 1
ATOM 780 O O . MET A 1 96 ? 12.008 3.334 13.933 1.00 90.19 96 MET A O 1
ATOM 784 N N . THR A 1 97 ? 12.064 1.343 14.980 1.00 90.19 97 THR A N 1
ATOM 785 C CA . THR A 1 97 ? 12.733 0.583 13.920 1.00 90.19 97 THR A CA 1
ATOM 786 C C . THR A 1 97 ? 11.967 0.710 12.614 1.00 90.19 97 THR A C 1
ATOM 788 O O . THR A 1 97 ? 12.562 1.148 11.645 1.00 90.19 97 THR A O 1
ATOM 791 N N . MET A 1 98 ? 10.656 0.447 12.593 1.00 92.38 98 MET A N 1
ATOM 792 C CA . MET A 1 98 ? 9.808 0.593 11.402 1.00 92.38 98 MET A CA 1
ATOM 793 C C . MET A 1 98 ? 9.939 1.986 10.767 1.00 92.38 98 MET A C 1
ATOM 795 O O . MET A 1 98 ? 10.101 2.109 9.558 1.00 92.38 98 MET A O 1
ATOM 799 N N . LYS A 1 99 ? 9.886 3.058 11.564 1.00 92.62 99 LYS A N 1
ATOM 800 C CA . LYS A 1 99 ? 9.993 4.427 11.033 1.00 92.62 99 LYS A CA 1
ATOM 801 C C . LYS A 1 99 ? 11.388 4.722 10.479 1.00 92.62 99 LYS A C 1
ATOM 803 O O . LYS A 1 99 ? 11.506 5.284 9.393 1.00 92.62 99 LYS A O 1
ATOM 808 N N . ILE A 1 100 ? 12.435 4.347 11.214 1.00 94.88 100 ILE A N 1
ATOM 809 C CA . ILE A 1 100 ? 13.825 4.612 10.821 1.00 94.88 100 ILE A CA 1
ATOM 810 C C . ILE A 1 100 ? 14.190 3.789 9.586 1.00 94.88 100 ILE A C 1
ATOM 812 O O . ILE A 1 100 ? 14.655 4.350 8.600 1.00 94.88 100 ILE A O 1
ATOM 816 N N . THR A 1 101 ? 13.946 2.479 9.599 1.00 95.75 101 THR A N 1
ATOM 817 C CA . THR A 1 101 ? 14.329 1.586 8.497 1.00 95.75 101 THR A CA 1
ATOM 818 C C . THR A 1 101 ? 13.508 1.839 7.240 1.00 95.75 101 THR A C 1
ATOM 820 O O . THR A 1 101 ? 14.044 1.704 6.142 1.00 95.75 101 THR A O 1
ATOM 823 N N . GLY A 1 102 ? 12.256 2.290 7.370 1.00 94.19 102 GLY A N 1
ATOM 824 C CA . GLY A 1 102 ? 11.459 2.762 6.237 1.00 94.19 102 GLY A CA 1
ATOM 825 C C . GLY A 1 102 ? 12.098 3.968 5.542 1.00 94.19 102 GLY A C 1
ATOM 826 O O . GLY A 1 102 ? 12.297 3.949 4.332 1.00 94.19 102 GLY A O 1
ATOM 827 N N . ASN A 1 103 ? 12.510 4.983 6.307 1.00 95.56 103 ASN A N 1
ATOM 828 C CA . ASN A 1 103 ? 13.178 6.161 5.743 1.00 95.56 103 ASN A CA 1
ATOM 829 C C . ASN A 1 103 ? 14.575 5.838 5.193 1.00 95.56 103 ASN A C 1
ATOM 831 O O . ASN A 1 103 ? 14.933 6.312 4.118 1.00 95.56 103 ASN A O 1
ATOM 835 N N . VAL A 1 104 ? 15.354 5.015 5.903 1.00 97.38 104 VAL A N 1
ATOM 836 C CA . VAL A 1 104 ? 16.698 4.602 5.471 1.00 97.38 104 VAL A CA 1
ATOM 837 C C . VAL A 1 104 ? 16.625 3.795 4.177 1.00 97.38 104 VAL A C 1
ATOM 839 O O . VAL A 1 104 ? 17.333 4.119 3.229 1.00 97.38 104 VAL A O 1
ATOM 842 N N . SER A 1 105 ? 15.744 2.793 4.090 1.00 96.94 105 SER A N 1
ATOM 843 C CA . SER A 1 105 ? 15.585 2.007 2.858 1.00 96.94 105 SER A CA 1
ATOM 844 C C . SER A 1 105 ? 15.122 2.868 1.684 1.00 96.94 105 SER A C 1
ATOM 846 O O . SER A 1 105 ? 15.687 2.752 0.600 1.00 96.94 105 SER A O 1
ATOM 848 N N . LEU A 1 106 ? 14.175 3.789 1.893 1.00 95.81 106 LEU A N 1
ATOM 849 C CA . LEU A 1 106 ? 13.735 4.717 0.850 1.00 95.81 106 LEU A CA 1
ATOM 850 C C . LEU A 1 106 ? 14.875 5.629 0.368 1.00 95.81 106 LEU A C 1
ATOM 852 O O . LEU A 1 106 ? 15.058 5.786 -0.838 1.00 95.81 106 LEU A O 1
ATOM 856 N N . ALA A 1 107 ? 15.666 6.189 1.287 1.00 97.31 107 ALA A N 1
ATOM 857 C CA . ALA A 1 107 ? 16.821 7.016 0.945 1.00 97.31 107 ALA A CA 1
ATOM 858 C C . ALA A 1 107 ? 17.885 6.222 0.172 1.00 97.31 107 ALA A C 1
ATOM 860 O O . ALA A 1 107 ? 18.429 6.721 -0.809 1.00 97.31 107 ALA A O 1
ATOM 861 N N . MET A 1 108 ? 18.143 4.972 0.566 1.00 97.00 108 MET A N 1
ATOM 862 C CA . MET A 1 108 ? 19.081 4.088 -0.129 1.00 97.00 108 MET A CA 1
ATOM 863 C C . MET A 1 108 ? 18.599 3.714 -1.527 1.00 97.00 108 MET A C 1
ATOM 865 O O . MET A 1 108 ? 19.392 3.746 -2.460 1.00 97.00 108 MET A O 1
ATOM 869 N N . LEU A 1 109 ? 17.313 3.393 -1.695 1.00 96.75 109 LEU A N 1
ATOM 870 C CA . LEU A 1 109 ? 16.740 3.111 -3.012 1.00 96.75 109 LEU A CA 1
ATOM 871 C C . LEU A 1 109 ? 16.788 4.353 -3.908 1.00 96.75 109 LEU A C 1
ATOM 873 O O . LEU A 1 109 ? 17.206 4.251 -5.058 1.00 96.75 109 LEU A O 1
ATOM 877 N N . GLY A 1 110 ? 16.452 5.529 -3.371 1.00 95.88 110 GLY A N 1
ATOM 878 C CA . GLY A 1 110 ? 16.595 6.802 -4.077 1.00 95.88 110 GLY A CA 1
ATOM 879 C C . GLY A 1 110 ? 18.040 7.055 -4.512 1.00 95.88 110 GLY A C 1
ATOM 880 O O . GLY A 1 110 ? 18.302 7.252 -5.698 1.00 95.88 110 GLY A O 1
ATOM 881 N N . LEU A 1 111 ? 18.996 6.947 -3.587 1.00 96.94 111 LEU A N 1
ATOM 882 C CA . LEU A 1 111 ? 20.420 7.099 -3.886 1.00 96.94 111 LEU A CA 1
ATOM 883 C C . LEU A 1 111 ? 20.885 6.088 -4.939 1.00 96.94 111 LEU A C 1
ATOM 885 O O . LEU A 1 111 ? 21.539 6.471 -5.903 1.00 96.94 111 LEU A O 1
ATOM 889 N N . ALA A 1 112 ? 20.498 4.820 -4.810 1.00 96.69 112 ALA A N 1
ATOM 890 C CA . ALA A 1 112 ? 20.844 3.783 -5.770 1.00 96.69 112 ALA A CA 1
ATOM 891 C C . ALA A 1 112 ? 20.303 4.081 -7.175 1.00 96.69 112 ALA A C 1
ATOM 893 O O . ALA A 1 112 ? 21.018 3.884 -8.157 1.00 96.69 112 ALA A O 1
ATOM 894 N N . THR A 1 113 ? 19.068 4.585 -7.289 1.00 94.25 113 THR A N 1
ATOM 895 C CA . THR A 1 113 ? 18.503 4.988 -8.587 1.00 94.25 113 THR A CA 1
ATOM 896 C C . THR A 1 113 ? 19.261 6.162 -9.199 1.00 94.25 113 THR A C 1
ATOM 898 O O . THR A 1 113 ? 19.612 6.095 -10.374 1.00 94.25 113 THR A O 1
ATOM 901 N N . VAL A 1 114 ? 19.606 7.184 -8.409 1.00 96.81 114 VAL A N 1
ATOM 902 C CA . VAL A 1 114 ? 20.419 8.325 -8.862 1.00 96.81 114 VAL A CA 1
ATOM 903 C C . VAL A 1 114 ? 21.799 7.857 -9.321 1.00 96.81 114 VAL A C 1
ATOM 905 O O . VAL A 1 114 ? 22.217 8.174 -10.431 1.00 96.81 114 VAL A O 1
ATOM 908 N N . MET A 1 115 ? 22.481 7.035 -8.522 1.00 95.69 115 MET A N 1
ATOM 909 C CA . MET A 1 115 ? 23.778 6.460 -8.886 1.00 95.69 115 MET A CA 1
ATOM 910 C C . MET A 1 115 ? 23.697 5.665 -10.188 1.00 95.69 115 MET A C 1
ATOM 912 O O . MET A 1 115 ? 24.595 5.757 -11.019 1.00 95.69 115 MET A O 1
ATOM 916 N N . ARG A 1 116 ? 22.615 4.907 -10.393 1.00 92.19 116 ARG A N 1
ATOM 917 C CA . ARG A 1 116 ? 22.408 4.136 -11.621 1.00 92.19 116 ARG A CA 1
ATOM 918 C C . ARG A 1 116 ? 22.198 5.040 -12.836 1.00 92.19 116 ARG A C 1
ATOM 920 O O . ARG A 1 116 ? 22.738 4.730 -13.890 1.00 92.19 116 ARG A O 1
ATOM 927 N N . LEU A 1 117 ? 21.481 6.156 -12.688 1.00 92.88 117 LEU A N 1
ATOM 928 C CA . LEU A 1 117 ? 21.309 7.154 -13.753 1.00 92.88 117 LEU A CA 1
ATOM 929 C C . LEU A 1 117 ? 22.642 7.812 -14.139 1.00 92.88 117 LEU A C 1
ATOM 931 O O . LEU A 1 117 ? 22.947 7.948 -15.321 1.00 92.88 117 LEU A O 1
ATOM 935 N N . PHE A 1 118 ? 23.468 8.163 -13.153 1.00 95.62 118 PHE A N 1
ATOM 936 C CA . PHE A 1 118 ? 24.786 8.763 -13.384 1.00 95.62 118 PHE A CA 1
ATOM 937 C C . PHE A 1 118 ? 25.904 7.742 -13.650 1.00 95.62 118 PHE A C 1
ATOM 939 O O . PHE A 1 118 ? 27.065 8.131 -13.756 1.00 95.62 118 PHE A O 1
ATOM 946 N N . HIS A 1 119 ? 25.578 6.450 -13.775 1.00 93.75 119 HIS A N 1
ATOM 947 C CA . HIS A 1 119 ? 26.541 5.364 -13.996 1.00 93.75 119 HIS A CA 1
ATOM 948 C C . HIS A 1 119 ? 27.648 5.284 -12.924 1.00 93.75 119 HIS A C 1
ATOM 950 O O . HIS A 1 119 ? 28.767 4.847 -13.191 1.00 93.75 119 HIS A O 1
ATOM 956 N N . TRP A 1 120 ? 27.351 5.695 -11.690 1.00 96.31 120 TRP A N 1
ATOM 957 C CA . TRP A 1 120 ? 28.308 5.646 -10.588 1.00 96.31 120 TRP A CA 1
ATOM 958 C C . TRP A 1 120 ? 28.526 4.208 -10.095 1.00 96.31 120 TRP A C 1
ATOM 960 O O . TRP A 1 120 ? 27.569 3.425 -9.993 1.00 96.31 120 TRP A O 1
ATOM 970 N N . PRO A 1 121 ? 29.774 3.841 -9.742 1.00 95.25 121 PRO A N 1
ATOM 971 C CA . PRO A 1 121 ? 30.084 2.505 -9.255 1.00 95.25 121 PRO A CA 1
ATOM 972 C C . PRO A 1 121 ? 29.345 2.221 -7.942 1.00 95.25 121 PRO A C 1
ATOM 974 O O . PRO A 1 121 ? 29.128 3.107 -7.120 1.00 95.25 121 PRO A O 1
ATOM 977 N N . GLY A 1 122 ? 28.948 0.965 -7.734 1.00 94.56 122 GLY A N 1
ATOM 978 C CA . GLY A 1 122 ? 28.263 0.536 -6.509 1.00 94.56 122 GLY A CA 1
ATOM 979 C C . GLY A 1 122 ? 26.745 0.756 -6.480 1.00 94.56 122 GLY A C 1
ATOM 980 O O . GLY A 1 122 ? 26.110 0.307 -5.527 1.00 94.56 122 GLY A O 1
ATOM 981 N N . ALA A 1 123 ? 26.132 1.339 -7.520 1.00 94.81 123 ALA A N 1
ATOM 982 C CA . ALA A 1 123 ? 24.678 1.559 -7.587 1.00 94.81 123 ALA A CA 1
ATOM 983 C C . ALA A 1 123 ? 23.861 0.286 -7.286 1.00 94.81 123 ALA A C 1
ATOM 985 O O . ALA A 1 123 ? 22.941 0.303 -6.471 1.00 94.81 123 ALA A O 1
ATOM 986 N N . ASN A 1 124 ? 24.243 -0.845 -7.886 1.00 94.69 124 ASN A N 1
ATOM 987 C CA . ASN A 1 124 ? 23.569 -2.128 -7.672 1.00 94.69 124 ASN A CA 1
ATOM 988 C C . ASN A 1 124 ? 23.744 -2.665 -6.242 1.00 94.69 124 ASN A C 1
ATOM 990 O O . ASN A 1 124 ? 22.826 -3.282 -5.710 1.00 94.69 124 ASN A O 1
ATOM 994 N N . VAL A 1 125 ? 24.889 -2.412 -5.599 1.00 96.50 125 VAL A N 1
ATOM 995 C CA . VAL A 1 125 ? 25.142 -2.842 -4.213 1.00 96.50 125 VAL A CA 1
ATOM 996 C C . VAL A 1 125 ? 24.239 -2.068 -3.255 1.00 96.50 125 VAL A C 1
ATOM 998 O O . VAL A 1 125 ? 23.557 -2.674 -2.430 1.00 96.50 125 VAL A O 1
ATOM 1001 N N . VAL A 1 126 ? 24.175 -0.740 -3.407 1.00 97.44 126 VAL A N 1
ATOM 1002 C CA . VAL A 1 126 ? 23.285 0.116 -2.605 1.00 97.44 126 VAL A CA 1
ATOM 1003 C C . VAL A 1 126 ? 21.819 -0.250 -2.851 1.00 97.44 126 VAL A C 1
ATOM 1005 O O . VAL A 1 126 ? 21.039 -0.301 -1.901 1.00 97.44 126 VAL A O 1
ATOM 1008 N N . LEU A 1 127 ? 21.455 -0.582 -4.096 1.00 96.19 127 LEU A N 1
ATOM 1009 C CA . LEU A 1 127 ? 20.110 -1.031 -4.458 1.00 96.19 127 LEU A CA 1
ATOM 1010 C C . LEU A 1 127 ? 19.724 -2.313 -3.714 1.00 96.19 127 LEU A C 1
ATOM 1012 O O . LEU A 1 127 ? 18.698 -2.342 -3.037 1.00 96.19 127 LEU A O 1
ATOM 1016 N N . VAL A 1 128 ? 20.555 -3.356 -3.808 1.00 97.12 128 VAL A N 1
ATOM 1017 C CA . VAL A 1 128 ? 20.326 -4.641 -3.129 1.00 97.12 128 VAL A CA 1
ATOM 1018 C C . VAL A 1 128 ? 20.227 -4.433 -1.618 1.00 97.12 128 VAL A C 1
ATOM 1020 O O . VAL A 1 128 ? 19.298 -4.939 -0.993 1.00 97.12 128 VAL A O 1
ATOM 1023 N N . LEU A 1 129 ? 21.128 -3.640 -1.031 1.00 97.00 129 LEU A N 1
ATOM 1024 C CA . LEU A 1 129 ? 21.112 -3.356 0.402 1.00 97.00 129 LEU A CA 1
ATOM 1025 C C . LEU A 1 129 ? 19.832 -2.608 0.819 1.00 97.00 129 LEU A C 1
ATOM 1027 O O . LEU A 1 129 ? 19.220 -2.958 1.827 1.00 97.00 129 LEU A O 1
ATOM 1031 N N . GLY A 1 130 ? 19.375 -1.644 0.014 1.00 97.31 130 GLY A N 1
ATOM 1032 C CA . GLY A 1 130 ? 18.109 -0.939 0.226 1.00 97.31 130 GLY A CA 1
ATOM 1033 C C . GLY A 1 130 ? 16.903 -1.882 0.212 1.00 97.31 130 GLY A C 1
ATOM 1034 O O . GLY A 1 130 ? 16.069 -1.824 1.117 1.00 97.31 130 GLY A O 1
ATOM 1035 N N . PHE A 1 131 ? 16.843 -2.806 -0.753 1.00 96.69 131 PHE A N 1
ATOM 1036 C CA . PHE A 1 131 ? 15.798 -3.834 -0.811 1.00 96.69 131 PHE A CA 1
ATOM 1037 C C . PHE A 1 131 ? 15.865 -4.819 0.363 1.00 96.69 131 PHE A C 1
ATOM 1039 O O . PHE A 1 131 ? 14.817 -5.198 0.880 1.00 96.69 131 PHE A O 1
ATOM 1046 N N . ILE A 1 132 ? 17.059 -5.207 0.825 1.00 96.12 132 ILE A N 1
ATOM 1047 C CA . ILE A 1 132 ? 17.224 -6.074 2.004 1.00 96.12 132 ILE A CA 1
ATOM 1048 C C . ILE A 1 132 ? 16.667 -5.386 3.256 1.00 96.12 132 ILE A C 1
ATOM 1050 O O . ILE A 1 132 ? 15.874 -5.987 3.984 1.00 96.12 132 ILE A O 1
ATOM 1054 N N . VAL A 1 133 ? 17.022 -4.117 3.489 1.00 96.88 133 VAL A N 1
ATOM 1055 C CA . VAL A 1 133 ? 16.495 -3.343 4.627 1.00 96.88 133 VAL A CA 1
ATOM 1056 C C . VAL A 1 133 ? 14.975 -3.188 4.514 1.00 96.88 133 VAL A C 1
ATOM 1058 O O . VAL A 1 133 ? 14.267 -3.362 5.510 1.00 96.88 133 VAL A O 1
ATOM 1061 N N . LEU A 1 134 ? 14.454 -2.921 3.312 1.00 96.06 134 LEU A N 1
ATOM 1062 C CA . LEU A 1 134 ? 13.018 -2.788 3.070 1.00 96.06 134 LEU A CA 1
ATOM 1063 C C . LEU A 1 134 ? 12.261 -4.100 3.353 1.00 96.06 134 LEU A C 1
ATOM 1065 O O . LEU A 1 134 ? 11.299 -4.112 4.122 1.00 96.06 134 LEU A O 1
ATOM 1069 N N . ALA A 1 135 ? 12.700 -5.208 2.755 1.00 95.44 135 ALA A N 1
ATOM 1070 C CA . ALA A 1 135 ? 11.967 -6.471 2.752 1.00 95.44 135 ALA A CA 1
ATOM 1071 C C . ALA A 1 135 ? 12.140 -7.284 4.042 1.00 95.44 135 ALA A C 1
ATOM 1073 O O . ALA A 1 135 ? 11.182 -7.918 4.480 1.00 95.44 135 ALA A O 1
ATOM 1074 N N . LEU A 1 136 ? 13.331 -7.278 4.653 1.00 93.94 136 LEU A N 1
ATOM 1075 C CA . LEU A 1 136 ? 13.634 -8.124 5.817 1.00 93.94 136 LEU A CA 1
ATOM 1076 C C . LEU A 1 136 ? 13.573 -7.381 7.154 1.00 93.94 136 LEU A C 1
ATOM 1078 O O . LEU A 1 136 ? 13.410 -8.025 8.187 1.00 93.94 136 LEU A O 1
ATOM 1082 N N . VAL A 1 137 ? 13.680 -6.049 7.160 1.00 94.38 137 VAL A N 1
ATOM 1083 C CA . VAL A 1 137 ? 13.681 -5.270 8.410 1.00 94.38 137 VAL A CA 1
ATOM 1084 C C . VAL A 1 137 ? 12.438 -4.398 8.523 1.00 94.38 137 VAL A C 1
ATOM 1086 O O . VAL A 1 137 ? 11.670 -4.543 9.473 1.00 94.38 137 VAL A O 1
ATOM 1089 N N . PHE A 1 138 ? 12.211 -3.503 7.560 1.00 95.06 138 PHE A N 1
ATOM 1090 C CA . PHE A 1 138 ? 11.065 -2.595 7.588 1.00 95.06 138 PHE A CA 1
ATOM 1091 C C . PHE A 1 138 ? 9.740 -3.352 7.509 1.00 95.06 138 PHE A C 1
ATOM 1093 O O . PHE A 1 138 ? 8.871 -3.161 8.360 1.00 95.06 138 PHE A O 1
ATOM 1100 N N . PHE A 1 139 ? 9.584 -4.222 6.512 1.00 94.25 139 PHE A N 1
ATOM 1101 C CA . PHE A 1 139 ? 8.299 -4.848 6.234 1.00 94.25 139 PHE A CA 1
ATOM 1102 C C . PHE A 1 139 ? 7.822 -5.800 7.347 1.00 94.25 139 PHE A C 1
ATOM 1104 O O . PHE A 1 139 ? 6.676 -5.652 7.784 1.00 94.25 139 PHE A O 1
ATOM 1111 N N . PRO A 1 140 ? 8.659 -6.693 7.919 1.00 92.38 140 PRO A N 1
ATOM 1112 C CA . PRO A 1 140 ? 8.247 -7.519 9.053 1.00 92.38 140 PRO A CA 1
ATOM 1113 C C . PRO A 1 140 ? 7.955 -6.689 10.307 1.00 92.38 140 PRO A C 1
ATOM 1115 O O . PRO A 1 140 ? 6.967 -6.956 10.993 1.00 92.38 140 PRO A O 1
ATOM 1118 N N . ALA A 1 141 ? 8.742 -5.639 10.583 1.00 91.31 141 ALA A N 1
ATOM 1119 C CA . ALA A 1 141 ? 8.472 -4.723 11.693 1.00 91.31 141 ALA A CA 1
ATOM 1120 C C . ALA A 1 141 ? 7.140 -3.975 11.505 1.00 91.31 141 ALA A C 1
ATOM 1122 O O . ALA A 1 141 ? 6.377 -3.820 12.462 1.00 91.31 141 ALA A O 1
ATOM 1123 N N . ALA A 1 142 ? 6.823 -3.565 10.273 1.00 90.69 142 ALA A N 1
ATOM 1124 C CA . ALA A 1 142 ? 5.561 -2.918 9.935 1.00 90.69 142 ALA A CA 1
ATOM 1125 C C . ALA A 1 142 ? 4.368 -3.853 10.140 1.00 90.69 142 ALA A C 1
ATOM 1127 O O . ALA A 1 142 ? 3.387 -3.474 10.780 1.00 90.69 142 ALA A O 1
ATOM 1128 N N . ILE A 1 143 ? 4.465 -5.094 9.662 1.00 90.69 143 ILE A N 1
ATOM 1129 C CA . ILE A 1 143 ? 3.412 -6.102 9.814 1.00 90.69 143 ILE A CA 1
ATOM 1130 C C . ILE A 1 143 ? 3.234 -6.489 11.278 1.00 90.69 143 ILE A C 1
ATOM 1132 O O . ILE A 1 143 ? 2.098 -6.581 11.733 1.00 90.69 143 ILE A O 1
ATOM 1136 N N . TRP A 1 144 ? 4.312 -6.680 12.039 1.00 88.00 144 TRP A N 1
ATOM 1137 C CA . TRP A 1 144 ? 4.206 -7.002 13.461 1.00 88.00 144 TRP A CA 1
ATOM 1138 C C . TRP A 1 144 ? 3.585 -5.851 14.252 1.00 88.00 144 TRP A C 1
ATOM 1140 O O . TRP A 1 144 ? 2.679 -6.076 15.062 1.00 88.00 144 TRP A O 1
ATOM 1150 N N . SER A 1 145 ? 4.024 -4.613 14.001 1.00 85.44 145 SER A N 1
ATOM 1151 C CA . SER A 1 145 ? 3.429 -3.430 14.625 1.00 85.44 145 SER A CA 1
ATOM 1152 C C . SER A 1 145 ? 1.955 -3.330 14.283 1.00 85.44 145 SER A C 1
ATOM 1154 O O . SER A 1 145 ? 1.128 -3.122 15.169 1.00 85.44 145 SER A O 1
ATOM 1156 N N . ASN A 1 146 ? 1.611 -3.539 13.016 1.00 84.44 146 ASN A N 1
ATOM 1157 C CA . ASN A 1 146 ? 0.230 -3.503 12.586 1.00 84.44 146 ASN A CA 1
ATOM 1158 C C . ASN A 1 146 ? -0.586 -4.661 13.174 1.00 84.44 146 ASN A C 1
ATOM 1160 O O . ASN A 1 146 ? -1.738 -4.448 13.522 1.00 84.44 146 ASN A O 1
ATOM 1164 N N . HIS A 1 147 ? -0.017 -5.854 13.353 1.00 81.62 147 HIS A N 1
ATOM 1165 C CA . HIS A 1 147 ? -0.707 -7.006 13.939 1.00 81.62 147 HIS A CA 1
ATOM 1166 C C . HIS A 1 147 ? -1.055 -6.780 15.416 1.00 81.62 147 HIS A C 1
ATOM 1168 O O . HIS A 1 147 ? -2.121 -7.195 15.868 1.00 81.62 147 HIS A O 1
ATOM 1174 N N . ARG A 1 148 ? -0.181 -6.095 16.167 1.00 72.75 148 ARG A N 1
ATOM 1175 C CA . ARG A 1 148 ? -0.455 -5.670 17.552 1.00 72.75 148 ARG A CA 1
ATOM 1176 C C . ARG A 1 148 ? -1.599 -4.650 17.617 1.00 72.75 148 ARG A C 1
ATOM 1178 O O . ARG A 1 148 ? -2.440 -4.739 18.510 1.00 72.75 148 ARG A O 1
ATOM 1185 N N . ASP A 1 149 ? -1.657 -3.744 16.644 1.00 68.75 149 ASP A N 1
ATOM 1186 C CA . ASP A 1 149 ? -2.634 -2.649 16.605 1.00 68.75 149 ASP A CA 1
ATOM 1187 C C . ASP A 1 149 ? -3.979 -3.086 15.974 1.00 68.75 149 ASP A C 1
ATOM 1189 O O . ASP A 1 149 ? -5.056 -2.580 16.307 1.00 68.75 149 ASP A O 1
ATOM 1193 N N . THR A 1 150 ? -3.939 -4.073 15.076 1.00 68.06 150 THR A N 1
ATOM 1194 C CA . THR A 1 150 ? -5.062 -4.506 14.242 1.00 68.06 150 THR A CA 1
ATOM 1195 C C . THR A 1 150 ? -5.787 -5.693 14.853 1.00 68.06 150 THR A C 1
ATOM 1197 O O . THR A 1 150 ? -5.372 -6.846 14.753 1.00 68.06 150 THR A O 1
ATOM 1200 N N . LYS A 1 151 ? -6.979 -5.430 15.383 1.00 60.03 151 LYS A N 1
ATOM 1201 C CA . LYS A 1 151 ? -7.849 -6.454 15.979 1.00 60.03 151 LYS A CA 1
ATOM 1202 C C . LYS A 1 151 ? -8.902 -7.008 14.994 1.00 60.03 151 LYS A C 1
ATOM 1204 O O . LYS A 1 151 ? -10.020 -7.324 15.403 1.00 60.03 151 LYS A O 1
ATOM 1209 N N . MET A 1 152 ? -8.598 -7.090 13.695 1.00 62.94 152 MET A N 1
ATOM 1210 C CA . MET A 1 152 ? -9.501 -7.729 12.717 1.00 62.94 152 MET A CA 1
ATOM 1211 C C . MET A 1 152 ? -9.640 -9.225 13.040 1.00 62.94 152 MET A C 1
ATOM 1213 O O . MET A 1 152 ? -8.654 -9.869 13.387 1.00 62.94 152 MET A O 1
ATOM 1217 N N . ARG A 1 153 ? -10.838 -9.814 12.897 1.00 59.69 153 ARG A N 1
ATOM 1218 C CA . ARG A 1 153 ? -11.064 -11.255 13.186 1.00 59.69 153 ARG A CA 1
ATOM 1219 C C . ARG A 1 153 ? -10.174 -12.169 12.336 1.00 59.69 153 ARG A C 1
ATOM 1221 O O . ARG A 1 153 ? -9.817 -13.261 12.758 1.00 59.69 153 ARG A O 1
ATOM 1228 N N . LEU A 1 154 ? -9.820 -11.687 11.150 1.00 70.19 154 LEU A N 1
ATOM 1229 C CA . LEU A 1 154 ? -8.993 -12.366 10.163 1.00 70.19 154 LEU A CA 1
ATOM 1230 C C . LEU A 1 154 ? -7.565 -11.805 10.126 1.00 70.19 154 LEU A C 1
ATOM 1232 O O . LEU A 1 154 ? -6.861 -11.950 9.133 1.00 70.19 154 LEU A O 1
ATOM 1236 N N . SER A 1 155 ? -7.138 -11.113 11.190 1.00 76.62 155 SER A N 1
ATOM 1237 C CA . SER A 1 155 ? -5.852 -10.418 11.210 1.00 76.62 155 SER A CA 1
ATOM 1238 C C . SER A 1 155 ? -4.698 -11.387 10.964 1.00 76.62 155 SER A C 1
ATOM 1240 O O . SER A 1 155 ? -3.900 -11.132 10.075 1.00 76.62 155 SER A O 1
ATOM 1242 N N . ARG A 1 156 ? -4.616 -12.520 11.663 1.00 83.00 156 ARG A N 1
ATOM 1243 C CA . ARG A 1 156 ? -3.468 -13.442 11.546 1.00 83.00 156 ARG A CA 1
ATOM 1244 C C . ARG A 1 156 ? -3.235 -13.956 10.118 1.00 83.00 156 ARG A C 1
ATOM 1246 O O . ARG A 1 156 ? -2.101 -13.961 9.642 1.00 83.00 156 ARG A O 1
ATOM 1253 N N . THR A 1 157 ? -4.297 -14.346 9.417 1.00 88.31 157 THR A N 1
ATOM 1254 C CA . THR A 1 157 ? -4.202 -14.824 8.028 1.00 88.31 157 THR A CA 1
ATOM 1255 C C . THR A 1 157 ? -3.916 -13.680 7.057 1.00 88.31 157 THR A C 1
ATOM 1257 O O . THR A 1 157 ? -3.067 -13.821 6.188 1.00 88.31 157 THR A O 1
ATOM 1260 N N . LEU A 1 158 ? -4.529 -12.506 7.240 1.00 91.38 158 LEU A N 1
ATOM 1261 C CA . LEU A 1 158 ? -4.232 -11.330 6.414 1.00 91.38 158 LEU A CA 1
ATOM 1262 C C . LEU A 1 158 ? -2.772 -10.875 6.550 1.00 91.38 158 LEU A C 1
ATOM 1264 O O . LEU A 1 158 ? -2.143 -10.570 5.543 1.00 91.38 158 LEU A O 1
ATOM 1268 N N . HIS A 1 159 ? -2.227 -10.860 7.772 1.00 91.38 159 HIS A N 1
ATOM 1269 C CA . HIS A 1 159 ? -0.840 -10.456 8.029 1.00 91.38 159 HIS A CA 1
ATOM 1270 C C . HIS A 1 159 ? 0.167 -11.466 7.465 1.00 91.38 159 HIS A C 1
ATOM 1272 O O . HIS A 1 159 ? 1.196 -11.058 6.941 1.00 91.38 159 HIS A O 1
ATOM 1278 N N . SER A 1 160 ? -0.125 -12.769 7.520 1.00 91.12 160 SER A N 1
ATOM 1279 C CA . SER A 1 160 ? 0.743 -13.783 6.900 1.00 91.12 160 SER A CA 1
ATOM 1280 C C . SER A 1 160 ? 0.699 -13.722 5.373 1.00 91.12 160 SER A C 1
ATOM 1282 O O . SER A 1 160 ? 1.754 -13.727 4.743 1.00 91.12 160 SER A O 1
ATOM 1284 N N . LEU A 1 161 ? -0.486 -13.573 4.772 1.00 95.00 161 LEU A N 1
ATOM 1285 C CA . LEU A 1 161 ? -0.629 -13.443 3.318 1.00 95.00 161 LEU A CA 1
ATOM 1286 C C . LEU A 1 161 ? 0.079 -12.201 2.771 1.00 95.00 161 LEU A C 1
ATOM 1288 O O . LEU A 1 161 ? 0.821 -12.311 1.798 1.00 95.00 161 LEU A O 1
ATOM 1292 N N . ILE A 1 162 ? -0.099 -11.033 3.400 1.00 94.81 162 ILE A N 1
ATOM 1293 C CA . ILE A 1 162 ? 0.584 -9.811 2.950 1.00 94.81 162 ILE A CA 1
ATOM 1294 C C . ILE A 1 162 ? 2.091 -9.872 3.194 1.00 94.81 162 ILE A C 1
ATOM 1296 O O . ILE A 1 162 ? 2.844 -9.333 2.392 1.00 94.81 162 ILE A O 1
ATOM 1300 N N . MET A 1 163 ? 2.545 -10.560 4.249 1.00 94.25 163 MET A N 1
ATOM 1301 C CA . MET A 1 163 ? 3.972 -10.770 4.494 1.00 94.25 163 MET A CA 1
ATOM 1302 C C . MET A 1 163 ? 4.603 -11.578 3.362 1.00 94.25 163 MET A C 1
ATOM 1304 O O . MET A 1 163 ? 5.570 -11.130 2.751 1.00 94.25 163 MET A O 1
ATOM 1308 N N . VAL A 1 164 ? 4.023 -12.737 3.045 1.00 95.75 164 VAL A N 1
ATOM 1309 C CA . VAL A 1 164 ? 4.525 -13.611 1.979 1.00 95.75 164 VAL 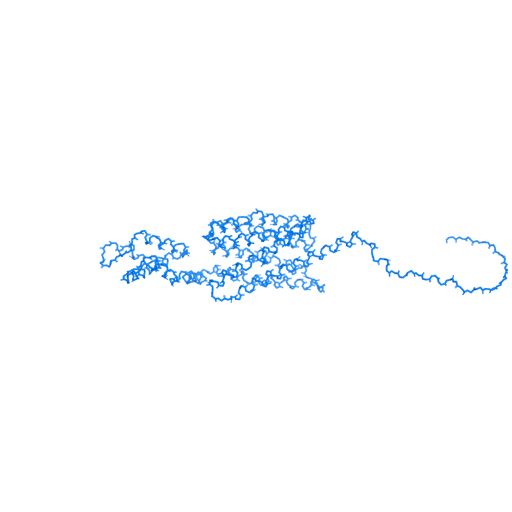A CA 1
ATOM 1310 C C . VAL A 1 164 ? 4.420 -12.918 0.621 1.00 95.75 164 VAL A C 1
ATOM 1312 O O . VAL A 1 164 ? 5.418 -12.811 -0.088 1.00 95.75 164 VAL A O 1
ATOM 1315 N N . GLY A 1 165 ? 3.246 -12.381 0.277 1.00 96.25 165 GLY A N 1
ATOM 1316 C CA . GLY A 1 165 ? 3.022 -11.708 -1.004 1.00 96.25 165 GLY A CA 1
ATOM 1317 C C . GLY A 1 165 ? 3.894 -10.464 -1.190 1.00 96.25 165 GLY A C 1
ATOM 1318 O O . GLY A 1 165 ? 4.470 -10.272 -2.256 1.00 96.25 165 GLY A O 1
ATOM 1319 N N . GLY A 1 166 ? 4.056 -9.648 -0.146 1.00 95.19 166 GLY A N 1
ATOM 1320 C CA . GLY A 1 166 ? 4.879 -8.441 -0.195 1.00 95.19 166 GLY A CA 1
ATOM 1321 C C . GLY A 1 166 ? 6.372 -8.734 -0.330 1.00 95.19 166 GLY A C 1
ATOM 1322 O O . GLY A 1 166 ? 7.035 -8.093 -1.142 1.00 95.19 166 GLY A O 1
ATOM 1323 N N . ILE A 1 167 ? 6.901 -9.726 0.400 1.00 96.06 167 ILE A N 1
ATOM 1324 C CA . ILE A 1 167 ? 8.304 -10.152 0.251 1.00 96.06 167 ILE A CA 1
ATOM 1325 C C . ILE A 1 167 ? 8.545 -10.698 -1.159 1.00 96.06 167 ILE A C 1
ATOM 1327 O O . ILE A 1 167 ? 9.533 -10.319 -1.782 1.00 96.06 167 ILE A O 1
ATOM 1331 N N . LEU A 1 168 ? 7.632 -11.521 -1.690 1.00 96.50 168 LEU A N 1
ATOM 1332 C CA . LEU A 1 168 ? 7.728 -12.037 -3.060 1.00 96.50 168 LEU A CA 1
ATOM 1333 C C . LEU A 1 168 ? 7.694 -10.915 -4.104 1.00 96.50 168 LEU A C 1
ATOM 1335 O O . LEU A 1 168 ? 8.513 -10.922 -5.018 1.00 96.50 168 LEU A O 1
ATOM 1339 N N . LEU A 1 169 ? 6.813 -9.920 -3.960 1.00 95.81 169 LEU A N 1
ATOM 1340 C CA . LEU A 1 169 ? 6.774 -8.775 -4.876 1.00 95.81 169 LEU A CA 1
ATOM 1341 C C . LEU A 1 169 ? 8.058 -7.942 -4.812 1.00 95.81 169 LEU A C 1
ATOM 1343 O O . LEU A 1 169 ? 8.644 -7.649 -5.852 1.00 95.81 169 LEU A O 1
ATOM 1347 N N . MET A 1 170 ? 8.539 -7.598 -3.614 1.00 95.94 170 MET A N 1
ATOM 1348 C CA . MET A 1 170 ? 9.783 -6.835 -3.452 1.00 95.94 170 MET A CA 1
ATOM 1349 C C . MET A 1 170 ? 11.000 -7.600 -3.987 1.00 95.94 170 MET A C 1
ATOM 1351 O O . MET A 1 170 ? 11.818 -7.022 -4.703 1.00 95.94 170 MET A O 1
ATOM 1355 N N . ALA A 1 171 ? 11.101 -8.901 -3.697 1.00 95.62 171 ALA A N 1
ATOM 1356 C CA . ALA A 1 171 ? 12.154 -9.762 -4.227 1.00 95.62 171 ALA A CA 1
ATOM 1357 C C . ALA A 1 171 ? 12.066 -9.880 -5.752 1.00 95.62 171 ALA A C 1
ATOM 1359 O O . ALA A 1 171 ? 13.074 -9.776 -6.444 1.00 95.62 171 ALA A O 1
ATOM 1360 N N . GLY A 1 172 ? 10.863 -10.036 -6.296 1.00 95.62 172 GLY A N 1
ATOM 1361 C CA . GLY A 1 172 ? 10.650 -10.109 -7.730 1.00 95.62 172 GLY A CA 1
ATOM 1362 C C . GLY A 1 172 ? 11.069 -8.823 -8.450 1.00 95.62 172 GLY A C 1
ATOM 1363 O O . GLY A 1 172 ? 11.778 -8.891 -9.455 1.00 95.62 172 GLY A O 1
ATOM 1364 N N . VAL A 1 173 ? 10.702 -7.651 -7.916 1.00 94.44 173 VAL A N 1
ATOM 1365 C CA . VAL A 1 173 ? 11.152 -6.350 -8.444 1.00 94.44 173 VAL A CA 1
ATOM 1366 C C . VAL A 1 173 ? 12.676 -6.252 -8.398 1.00 94.44 173 VAL A C 1
ATOM 1368 O O . VAL A 1 173 ? 13.285 -5.873 -9.399 1.00 94.44 173 VAL A O 1
ATOM 1371 N N . LEU A 1 174 ? 13.307 -6.656 -7.290 1.00 95.50 174 LEU A N 1
ATOM 1372 C CA . LEU A 1 174 ? 14.765 -6.697 -7.181 1.00 95.50 174 LEU A CA 1
ATOM 1373 C C . LEU A 1 174 ? 15.388 -7.590 -8.266 1.00 95.50 174 LEU A C 1
ATOM 1375 O O . LEU A 1 174 ? 16.303 -7.155 -8.962 1.00 95.50 174 LEU A O 1
ATOM 1379 N N . PHE A 1 175 ? 14.862 -8.801 -8.464 1.00 95.81 175 PHE A N 1
ATOM 1380 C CA . PHE A 1 175 ? 15.333 -9.727 -9.498 1.00 95.81 175 PHE A CA 1
ATOM 1381 C C . PHE A 1 175 ? 15.198 -9.124 -10.896 1.00 95.81 175 PHE A C 1
ATOM 1383 O O . PHE A 1 175 ? 16.116 -9.233 -11.706 1.00 95.81 175 PHE A O 1
ATOM 1390 N N . LYS A 1 176 ? 14.081 -8.442 -11.175 1.00 92.69 176 LYS A N 1
ATOM 1391 C CA . LYS A 1 176 ? 13.854 -7.781 -12.463 1.00 92.69 176 LYS A CA 1
ATOM 1392 C C . LYS A 1 176 ? 14.866 -6.661 -12.700 1.00 92.69 176 LYS A C 1
ATOM 1394 O O . LYS A 1 176 ? 15.461 -6.601 -13.769 1.00 92.69 176 LYS A O 1
ATOM 1399 N N . VAL A 1 177 ? 15.104 -5.813 -11.700 1.00 92.00 177 VAL A N 1
ATOM 1400 C CA . VAL A 1 177 ? 16.058 -4.693 -11.780 1.00 92.00 177 VAL A CA 1
ATOM 1401 C C . VAL A 1 177 ? 17.508 -5.178 -11.913 1.00 92.00 177 VAL A C 1
ATOM 1403 O O . VAL A 1 177 ? 18.323 -4.547 -12.601 1.00 92.00 177 VAL A O 1
ATOM 1406 N N . MET A 1 178 ? 17.829 -6.302 -11.273 1.00 93.56 178 MET A N 1
ATOM 1407 C CA . MET A 1 178 ? 19.144 -6.945 -11.309 1.00 93.56 178 MET A CA 1
ATOM 1408 C C . MET A 1 178 ? 19.338 -7.890 -12.502 1.00 93.56 178 MET A C 1
ATOM 1410 O O . MET A 1 178 ? 20.432 -8.420 -12.669 1.00 93.56 178 MET A O 1
ATOM 1414 N N . HIS A 1 179 ? 18.315 -8.076 -13.343 1.00 92.88 179 HIS A N 1
ATOM 1415 C CA . HIS A 1 179 ? 18.315 -9.027 -14.464 1.00 92.88 179 HIS A CA 1
ATOM 1416 C C . HIS A 1 179 ? 18.634 -10.468 -14.038 1.00 92.88 179 HIS A C 1
ATOM 1418 O O . HIS A 1 179 ? 19.216 -11.247 -14.789 1.00 92.88 179 HIS A O 1
ATOM 1424 N N . TRP A 1 180 ? 18.250 -10.834 -12.817 1.00 95.31 180 TRP A N 1
ATOM 1425 C CA . TRP A 1 180 ? 18.430 -12.187 -12.313 1.00 95.31 180 TRP A CA 1
ATOM 1426 C C . TRP A 1 180 ? 17.383 -13.140 -12.903 1.00 95.31 180 TRP A C 1
ATOM 1428 O O . TRP A 1 180 ? 16.234 -12.739 -13.147 1.00 95.31 180 TRP A O 1
ATOM 1438 N N . PRO A 1 181 ? 17.753 -14.412 -13.137 1.00 96.50 181 PRO A N 1
ATOM 1439 C CA . PRO A 1 181 ? 16.841 -15.395 -13.703 1.00 96.50 181 PRO A CA 1
ATOM 1440 C C . PRO A 1 181 ? 15.641 -15.626 -12.778 1.00 96.50 181 PRO A C 1
ATOM 1442 O O . PRO A 1 181 ? 15.738 -15.522 -11.558 1.00 96.50 181 PRO A O 1
ATOM 1445 N N . GLY A 1 182 ? 14.486 -15.944 -13.363 1.00 94.19 182 GLY A N 1
ATOM 1446 C CA . GLY A 1 182 ? 13.269 -16.237 -12.600 1.00 94.19 182 GLY A CA 1
ATOM 1447 C C . GLY A 1 182 ? 12.487 -15.013 -12.107 1.00 94.19 182 GLY A C 1
ATOM 1448 O O . GLY A 1 182 ? 11.454 -15.196 -11.467 1.00 94.19 182 GLY A O 1
ATOM 1449 N N . ALA A 1 183 ? 12.891 -13.780 -12.448 1.00 94.50 183 ALA A N 1
ATOM 1450 C CA . ALA A 1 183 ? 12.181 -12.556 -12.050 1.00 94.50 183 ALA A CA 1
ATOM 1451 C C . ALA A 1 183 ? 10.667 -12.601 -12.338 1.00 94.50 183 ALA A C 1
ATOM 1453 O O . ALA A 1 183 ? 9.860 -12.247 -11.482 1.00 94.50 183 ALA A O 1
ATOM 1454 N N . GLY A 1 184 ? 10.275 -13.085 -13.524 1.00 92.94 184 GLY A N 1
ATOM 1455 C CA . GLY A 1 184 ? 8.864 -13.209 -13.905 1.00 92.94 184 GLY A CA 1
ATOM 1456 C C . GLY A 1 184 ? 8.082 -14.173 -13.009 1.00 92.94 184 GLY A C 1
ATOM 1457 O O . GLY A 1 184 ? 6.970 -13.856 -12.597 1.00 92.94 184 GLY A O 1
ATOM 1458 N N . VAL A 1 185 ? 8.680 -15.312 -12.6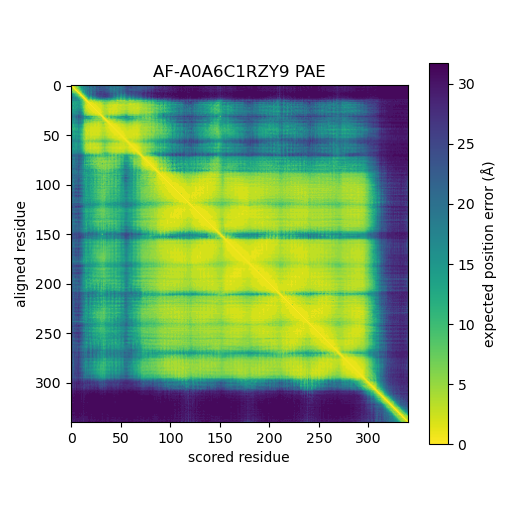45 1.00 95.69 185 VAL A N 1
ATOM 1459 C CA . VAL A 1 185 ? 8.048 -16.307 -11.763 1.00 95.69 185 VAL A CA 1
ATOM 1460 C C . VAL A 1 185 ? 7.878 -15.740 -10.353 1.00 95.69 185 VAL A C 1
ATOM 1462 O O . VAL A 1 185 ? 6.795 -15.839 -9.778 1.00 95.69 185 VAL A O 1
ATOM 1465 N N . VAL A 1 186 ? 8.916 -15.093 -9.812 1.00 96.69 186 VAL A N 1
ATOM 1466 C CA . VAL A 1 186 ? 8.883 -14.521 -8.457 1.00 96.69 186 VAL A CA 1
ATOM 1467 C C . VAL A 1 186 ? 7.856 -13.387 -8.365 1.00 96.69 186 VAL A C 1
ATOM 1469 O O . VAL A 1 186 ? 6.982 -13.446 -7.498 1.00 96.69 186 VAL A O 1
ATOM 1472 N N . ILE A 1 187 ? 7.881 -12.410 -9.284 1.00 95.31 187 ILE A N 1
ATOM 1473 C CA . ILE A 1 187 ? 6.877 -11.328 -9.312 1.00 95.31 187 ILE A CA 1
ATOM 1474 C C . ILE A 1 187 ? 5.467 -11.902 -9.493 1.00 95.31 187 ILE A C 1
ATOM 1476 O O . ILE A 1 187 ? 4.562 -11.550 -8.737 1.00 95.31 187 ILE A O 1
ATOM 1480 N N . GLY A 1 188 ? 5.280 -12.810 -10.458 1.00 95.69 188 GLY A N 1
ATOM 1481 C CA . GLY A 1 188 ? 3.983 -13.426 -10.736 1.00 95.69 188 GLY A CA 1
ATOM 1482 C C . GLY A 1 188 ? 3.407 -14.145 -9.517 1.00 95.69 188 GLY A C 1
ATOM 1483 O O . GLY A 1 188 ? 2.237 -13.958 -9.186 1.00 95.69 188 GLY A O 1
ATOM 1484 N N . SER A 1 189 ? 4.238 -14.895 -8.787 1.00 96.19 189 SER A N 1
ATOM 1485 C CA . SER A 1 189 ? 3.829 -15.560 -7.544 1.00 96.19 189 SER A CA 1
ATOM 1486 C C . SER A 1 189 ? 3.397 -14.565 -6.459 1.00 96.19 189 SER A C 1
ATOM 1488 O O . SER A 1 189 ? 2.376 -14.776 -5.803 1.00 96.19 189 SER A O 1
ATOM 1490 N N . GLY A 1 190 ? 4.107 -13.439 -6.317 1.00 96.44 190 GLY A N 1
ATOM 1491 C CA . GLY A 1 190 ? 3.742 -12.367 -5.392 1.00 96.44 190 GLY A CA 1
ATOM 1492 C C . GLY A 1 190 ? 2.393 -11.737 -5.737 1.00 96.44 190 GLY A C 1
ATOM 1493 O O . GLY A 1 190 ? 1.541 -11.593 -4.859 1.00 96.44 190 GLY A O 1
ATOM 1494 N N . TRP A 1 191 ? 2.151 -11.440 -7.017 1.00 96.19 191 TRP A N 1
ATOM 1495 C CA . TRP A 1 191 ? 0.858 -10.928 -7.474 1.00 96.19 191 TRP A CA 1
ATOM 1496 C C . TRP A 1 191 ? -0.277 -11.922 -7.270 1.00 96.19 191 TRP A C 1
ATOM 1498 O O . TRP A 1 191 ? -1.337 -11.515 -6.811 1.00 96.19 191 TRP A O 1
ATOM 1508 N N . ILE A 1 192 ? -0.069 -13.213 -7.531 1.00 95.88 192 ILE A N 1
ATOM 1509 C CA . ILE A 1 192 ? -1.077 -14.246 -7.257 1.00 95.88 192 ILE A CA 1
ATOM 1510 C C . ILE A 1 192 ? -1.473 -14.222 -5.775 1.00 95.88 192 ILE A C 1
ATOM 1512 O O . ILE A 1 192 ? -2.660 -14.171 -5.453 1.00 95.88 192 ILE A O 1
ATOM 1516 N N . VAL A 1 193 ? -0.496 -14.184 -4.864 1.00 97.06 193 VAL A N 1
ATOM 1517 C CA . VAL A 1 193 ? -0.769 -14.119 -3.420 1.00 97.06 193 VAL A CA 1
ATOM 1518 C C . VAL A 1 193 ? -1.498 -12.823 -3.050 1.00 97.06 193 VAL A C 1
ATOM 1520 O O . VAL A 1 193 ? -2.473 -12.858 -2.298 1.00 97.06 193 VAL A O 1
ATOM 1523 N N . VAL A 1 194 ? -1.075 -11.673 -3.578 1.00 96.31 194 VAL A N 1
ATOM 1524 C CA . VAL A 1 194 ? -1.686 -10.381 -3.231 1.00 96.31 194 VAL A CA 1
ATOM 1525 C C . VAL A 1 194 ? -3.089 -10.232 -3.830 1.00 96.31 194 VAL A C 1
ATOM 1527 O O . VAL A 1 194 ? -4.038 -9.938 -3.102 1.00 96.31 194 VAL A O 1
ATOM 1530 N N . ILE A 1 195 ? -3.243 -10.460 -5.132 1.00 96.44 195 ILE A N 1
ATOM 1531 C CA . ILE A 1 195 ? -4.474 -10.205 -5.887 1.00 96.44 195 ILE A CA 1
ATOM 1532 C C . ILE A 1 195 ? -5.525 -11.280 -5.628 1.00 96.44 195 ILE A C 1
ATOM 1534 O O . ILE A 1 195 ? -6.690 -10.937 -5.449 1.00 96.44 195 ILE A O 1
ATOM 1538 N N . LEU A 1 196 ? -5.151 -12.563 -5.595 1.00 95.31 196 LEU A N 1
ATOM 1539 C CA . LEU A 1 196 ? -6.130 -13.651 -5.484 1.00 95.31 196 LEU A CA 1
ATOM 1540 C C . LEU A 1 196 ? -6.381 -14.100 -4.044 1.00 95.31 196 LEU A C 1
ATOM 1542 O O . LEU A 1 196 ? -7.456 -14.627 -3.765 1.00 95.31 196 LEU A O 1
ATOM 1546 N N . LEU A 1 197 ? -5.435 -13.894 -3.121 1.00 95.12 197 LEU A N 1
ATOM 1547 C CA . LEU A 1 197 ? -5.591 -14.340 -1.730 1.00 95.12 197 LEU A CA 1
ATOM 1548 C C . LEU A 1 197 ? -5.783 -13.167 -0.769 1.00 95.12 197 LEU A C 1
ATOM 1550 O O . LEU A 1 197 ? -6.783 -13.114 -0.057 1.00 95.12 197 LEU A O 1
ATOM 1554 N N . PHE A 1 198 ? -4.854 -12.212 -0.736 1.00 95.50 198 PHE A N 1
ATOM 1555 C CA . PHE A 1 198 ? -4.887 -11.137 0.257 1.00 95.50 198 PHE A CA 1
ATOM 1556 C C . PHE A 1 198 ? -6.030 -10.138 0.027 1.00 95.50 198 PHE A C 1
ATOM 1558 O O . PHE A 1 198 ? -6.804 -9.886 0.953 1.00 95.50 198 PHE A O 1
ATOM 1565 N N . LEU A 1 199 ? -6.162 -9.568 -1.176 1.00 95.25 199 LEU A N 1
ATOM 1566 C CA . LEU A 1 199 ? -7.147 -8.513 -1.450 1.00 95.25 199 LEU A CA 1
ATOM 1567 C C . LEU A 1 199 ? -8.611 -8.986 -1.333 1.00 95.25 199 LEU A C 1
ATOM 1569 O O . LEU A 1 199 ? -9.389 -8.279 -0.687 1.00 95.25 199 LEU A O 1
ATOM 1573 N N . PRO A 1 200 ? -9.016 -10.173 -1.831 1.00 95.00 200 PRO A N 1
ATOM 1574 C CA . PRO A 1 200 ? -10.383 -10.670 -1.658 1.00 95.00 200 PRO A CA 1
ATOM 1575 C C . PRO A 1 200 ? -10.707 -10.928 -0.188 1.00 95.00 200 PRO A C 1
ATOM 1577 O O . PRO A 1 200 ? -11.798 -10.609 0.291 1.00 95.00 200 PRO A O 1
ATOM 1580 N N . LEU A 1 201 ? -9.732 -11.450 0.559 1.00 94.19 201 LEU A N 1
ATOM 1581 C CA . LEU A 1 201 ? -9.876 -11.701 1.985 1.00 94.19 201 LEU A CA 1
ATOM 1582 C C . LEU A 1 201 ? -9.992 -10.395 2.781 1.00 94.19 201 LEU A C 1
ATOM 1584 O O . LEU A 1 201 ? -10.802 -10.294 3.707 1.00 94.19 201 LEU A O 1
ATOM 1588 N N . LEU A 1 202 ? -9.212 -9.380 2.399 1.00 92.94 202 LEU A N 1
ATOM 1589 C CA . LEU A 1 202 ? -9.273 -8.043 2.979 1.00 92.94 202 LEU A CA 1
ATOM 1590 C C . LEU A 1 202 ? -10.625 -7.387 2.690 1.00 92.94 202 LEU A C 1
ATOM 1592 O O . LEU A 1 202 ? -11.232 -6.819 3.599 1.00 92.94 202 LEU A O 1
ATOM 1596 N N . LEU A 1 203 ? -11.120 -7.506 1.455 1.00 94.25 203 LEU A N 1
ATOM 1597 C CA . LEU A 1 203 ? -12.433 -7.010 1.059 1.00 94.25 203 LEU A CA 1
ATOM 1598 C C . LEU A 1 203 ? -13.534 -7.669 1.889 1.00 94.25 203 LEU A C 1
ATOM 1600 O O . LEU A 1 203 ? -14.340 -6.966 2.496 1.00 94.25 203 LEU A O 1
ATOM 1604 N N . TYR A 1 204 ? -13.527 -8.998 1.999 1.00 93.06 204 TYR A N 1
ATOM 1605 C CA . TYR A 1 204 ? -14.494 -9.729 2.817 1.00 93.06 204 TYR A CA 1
ATOM 1606 C C . TYR A 1 204 ? -14.471 -9.275 4.285 1.00 93.06 204 TYR A C 1
ATOM 1608 O O . TYR A 1 204 ? -15.521 -8.976 4.863 1.00 93.06 204 TYR A O 1
ATOM 1616 N N . ALA A 1 205 ? -13.281 -9.157 4.884 1.00 90.25 205 ALA A N 1
ATOM 1617 C CA . ALA A 1 205 ? -13.137 -8.692 6.260 1.00 90.25 205 ALA A CA 1
ATOM 1618 C C . ALA A 1 205 ? -13.697 -7.270 6.447 1.00 90.25 205 ALA A C 1
ATOM 1620 O O . ALA A 1 205 ? -14.445 -7.023 7.394 1.00 90.25 205 ALA A O 1
ATOM 1621 N N . LYS A 1 206 ? -13.398 -6.350 5.520 1.00 89.25 206 LYS A N 1
ATOM 1622 C CA . LYS A 1 206 ? -13.883 -4.964 5.576 1.00 89.25 206 LYS A CA 1
ATOM 1623 C C . LYS A 1 206 ? -15.380 -4.841 5.342 1.00 89.25 206 LYS A C 1
ATOM 1625 O O . LYS A 1 206 ? -16.025 -4.042 6.014 1.00 89.25 206 LYS A O 1
ATOM 1630 N N . LEU A 1 207 ? -15.951 -5.643 4.451 1.00 90.88 207 LEU A N 1
ATOM 1631 C CA . LEU A 1 207 ? -17.394 -5.658 4.223 1.00 90.88 207 LEU A CA 1
ATOM 1632 C C . LEU A 1 207 ? -18.161 -6.204 5.425 1.00 90.88 207 LEU A C 1
ATOM 1634 O O . LEU A 1 207 ? -19.235 -5.693 5.728 1.00 90.88 207 LEU A O 1
ATOM 1638 N N . LYS A 1 208 ? -17.600 -7.189 6.135 1.00 88.56 208 LYS A N 1
ATOM 1639 C CA . LYS A 1 208 ? -18.188 -7.727 7.368 1.00 88.56 208 LYS A CA 1
ATOM 1640 C C . LYS A 1 208 ? -18.147 -6.733 8.532 1.00 88.56 208 LYS A C 1
ATOM 1642 O O . LYS A 1 208 ? -19.022 -6.761 9.390 1.00 88.56 208 LYS A O 1
ATOM 1647 N N . GLU A 1 209 ? -17.133 -5.873 8.576 1.00 82.81 209 GLU A N 1
ATOM 1648 C CA . GLU A 1 209 ? -17.008 -4.815 9.588 1.00 82.81 209 GLU A CA 1
ATOM 1649 C C . GLU A 1 209 ? -17.837 -3.563 9.255 1.00 82.81 209 GLU A C 1
ATOM 1651 O O . GLU A 1 209 ? -18.150 -2.776 10.149 1.00 82.81 209 GLU A O 1
ATOM 1656 N N . ALA A 1 210 ? -18.191 -3.359 7.986 1.00 84.06 210 ALA A N 1
ATOM 1657 C CA . ALA A 1 210 ? -18.894 -2.167 7.540 1.00 84.06 210 ALA A CA 1
ATOM 1658 C C . ALA A 1 210 ? -20.367 -2.177 7.985 1.00 84.06 210 ALA A C 1
ATOM 1660 O O . ALA A 1 210 ? -21.192 -2.918 7.456 1.00 84.06 210 ALA A O 1
ATOM 1661 N N . GLY A 1 211 ? -20.713 -1.285 8.917 1.00 80.00 211 GLY A N 1
ATOM 1662 C CA . GLY A 1 211 ? -22.083 -1.137 9.425 1.00 80.00 211 GLY A CA 1
ATOM 1663 C C . GLY A 1 211 ? -22.990 -0.249 8.563 1.00 80.00 211 GLY A C 1
ATOM 1664 O O . GLY A 1 211 ? -24.192 -0.199 8.792 1.00 80.00 211 GLY A O 1
ATOM 1665 N N . ASN A 1 212 ? -22.436 0.474 7.582 1.00 84.56 212 ASN A N 1
ATOM 1666 C CA . ASN A 1 212 ? -23.171 1.430 6.744 1.00 84.56 212 ASN A CA 1
ATOM 1667 C C . ASN A 1 212 ? -22.874 1.206 5.250 1.00 84.56 212 ASN A C 1
ATOM 1669 O O . ASN A 1 212 ? -21.736 0.916 4.874 1.00 84.56 212 ASN A O 1
ATOM 1673 N N . GLY A 1 213 ? -23.872 1.424 4.385 1.00 85.19 213 GLY A N 1
ATOM 1674 C CA . GLY A 1 213 ? -23.737 1.385 2.926 1.00 85.19 213 GLY A CA 1
ATOM 1675 C C . GLY A 1 213 ? -22.595 2.256 2.391 1.00 85.19 213 GLY A C 1
ATOM 1676 O O . GLY A 1 213 ? -21.851 1.808 1.525 1.00 85.19 213 GLY A O 1
ATOM 1677 N N . LYS A 1 214 ? -22.352 3.442 2.973 1.00 84.62 214 LYS A N 1
ATOM 1678 C CA . LYS A 1 214 ? -21.207 4.294 2.580 1.00 84.62 214 LYS A CA 1
ATOM 1679 C C . LYS A 1 214 ? -19.846 3.652 2.880 1.00 84.62 214 LYS A C 1
ATOM 1681 O O . LYS A 1 214 ? -18.924 3.765 2.080 1.00 84.62 214 LYS A O 1
ATOM 1686 N N . GLN A 1 215 ? -19.712 2.957 4.011 1.00 85.50 215 GLN A N 1
ATOM 1687 C CA . GLN A 1 215 ? -18.478 2.239 4.359 1.00 85.50 215 GLN A CA 1
ATOM 1688 C C . GLN A 1 215 ? -18.269 1.017 3.462 1.00 85.50 215 GLN A C 1
ATOM 1690 O O . GLN A 1 215 ? -17.145 0.750 3.044 1.00 85.50 215 GLN A O 1
ATOM 1695 N N . ARG A 1 216 ? -19.356 0.317 3.115 1.00 89.62 216 ARG A N 1
ATOM 1696 C CA . ARG A 1 216 ? -19.326 -0.790 2.151 1.00 89.62 216 ARG A CA 1
ATOM 1697 C C . ARG A 1 216 ? -18.910 -0.311 0.763 1.00 89.62 216 ARG A C 1
ATOM 1699 O O . ARG A 1 216 ? -18.077 -0.963 0.144 1.00 89.62 216 ARG A O 1
ATOM 1706 N N . LEU A 1 217 ? -19.431 0.835 0.315 1.00 88.69 217 LEU A N 1
ATOM 1707 C CA . LEU A 1 217 ? -19.045 1.453 -0.953 1.00 88.69 217 LEU A CA 1
ATOM 1708 C C . LEU A 1 217 ? -17.549 1.779 -0.980 1.00 88.69 217 LEU A C 1
ATOM 1710 O O . LEU A 1 217 ? -16.883 1.383 -1.923 1.00 88.69 217 LEU A O 1
ATOM 1714 N N . MET A 1 218 ? -17.006 2.412 0.068 1.00 89.88 218 MET A N 1
ATOM 1715 C CA . MET A 1 218 ? -15.567 2.712 0.148 1.00 89.88 218 MET A CA 1
ATOM 1716 C C . MET A 1 218 ? -14.692 1.452 0.123 1.00 89.88 218 MET A C 1
ATOM 1718 O O . MET A 1 218 ? -13.633 1.455 -0.501 1.00 89.88 218 MET A O 1
ATOM 1722 N N . ALA A 1 219 ? -15.115 0.377 0.798 1.00 91.81 219 ALA A N 1
ATOM 1723 C CA . ALA A 1 219 ? -14.388 -0.890 0.786 1.00 91.81 219 ALA A CA 1
ATOM 1724 C C . ALA A 1 219 ? -14.395 -1.530 -0.612 1.00 91.81 219 ALA A C 1
ATOM 1726 O O . ALA A 1 219 ? -13.335 -1.906 -1.107 1.00 91.81 219 ALA A O 1
ATOM 1727 N N . TRP A 1 220 ? -15.562 -1.595 -1.263 1.00 93.12 220 TRP A N 1
ATOM 1728 C CA . TRP A 1 220 ? -15.702 -2.108 -2.628 1.00 93.12 220 TRP A CA 1
ATOM 1729 C C . TRP A 1 220 ? -14.926 -1.276 -3.645 1.00 93.12 220 TRP A C 1
ATOM 1731 O O . TRP A 1 220 ? -14.153 -1.833 -4.417 1.00 93.12 220 TRP A O 1
ATOM 1741 N N . SER A 1 221 ? -15.103 0.048 -3.635 1.00 92.81 221 SER A N 1
ATOM 1742 C CA . SER A 1 221 ? -14.464 0.941 -4.600 1.00 92.81 221 SER A CA 1
ATOM 1743 C C . SER A 1 221 ? -12.948 0.987 -4.420 1.00 92.81 221 SER A C 1
ATOM 1745 O O . SER A 1 221 ? -12.215 0.967 -5.400 1.00 92.81 221 SER A O 1
ATOM 1747 N N . GLY A 1 222 ? -12.470 1.013 -3.173 1.00 92.31 222 GLY A N 1
ATOM 1748 C CA . GLY A 1 222 ? -11.043 1.061 -2.866 1.00 92.31 222 GLY A CA 1
ATOM 1749 C C . GLY A 1 222 ? -10.340 -0.259 -3.150 1.00 92.31 222 GLY A C 1
ATOM 1750 O O . GLY A 1 222 ? -9.427 -0.309 -3.966 1.00 92.31 222 GLY A O 1
ATOM 1751 N N . ILE A 1 223 ? -10.773 -1.343 -2.501 1.00 95.25 223 ILE A N 1
ATOM 1752 C CA . ILE A 1 223 ? -10.089 -2.637 -2.621 1.00 95.25 223 ILE A CA 1
ATOM 1753 C C . ILE A 1 223 ? -10.329 -3.240 -4.007 1.00 95.25 223 ILE A C 1
ATOM 1755 O O . ILE A 1 223 ? -9.382 -3.723 -4.617 1.00 95.25 223 ILE A O 1
ATOM 1759 N N . GLY A 1 224 ? -11.551 -3.147 -4.543 1.00 94.56 224 GLY A N 1
ATOM 1760 C CA . GLY A 1 224 ? -11.849 -3.583 -5.910 1.00 94.56 224 GLY A CA 1
ATOM 1761 C C . GLY A 1 224 ? -11.092 -2.771 -6.963 1.00 94.56 224 GLY A C 1
ATOM 1762 O O . GLY A 1 224 ? -10.544 -3.352 -7.895 1.00 94.56 224 GLY A O 1
ATOM 1763 N N . GLY A 1 225 ? -10.975 -1.451 -6.780 1.00 94.06 225 GLY A N 1
ATOM 1764 C CA . GLY A 1 225 ? -10.189 -0.592 -7.668 1.00 94.06 225 GLY A CA 1
ATOM 1765 C C . GLY A 1 225 ? -8.703 -0.953 -7.663 1.00 94.06 225 GLY A C 1
ATOM 1766 O O . GLY A 1 225 ? -8.114 -1.103 -8.730 1.00 94.06 225 GLY A O 1
ATOM 1767 N N . ILE A 1 226 ? -8.114 -1.178 -6.479 1.00 94.38 226 ILE A N 1
ATOM 1768 C CA . ILE A 1 226 ? -6.718 -1.631 -6.347 1.00 94.38 226 ILE A CA 1
ATOM 1769 C C . ILE A 1 226 ? -6.541 -3.013 -6.983 1.00 94.38 226 ILE A C 1
ATOM 1771 O O . ILE A 1 226 ? -5.565 -3.220 -7.691 1.00 94.38 226 ILE A O 1
ATOM 1775 N N . MET A 1 227 ? -7.478 -3.946 -6.788 1.00 96.00 227 MET A N 1
ATOM 1776 C CA . MET A 1 227 ? -7.413 -5.271 -7.418 1.00 96.00 227 MET A CA 1
ATOM 1777 C C . MET A 1 227 ? -7.373 -5.184 -8.945 1.00 96.00 227 MET A C 1
ATOM 1779 O O . MET A 1 227 ? -6.524 -5.818 -9.563 1.00 96.00 227 MET A O 1
ATOM 1783 N N . ILE A 1 228 ? -8.273 -4.401 -9.547 1.00 95.81 228 ILE A N 1
ATOM 1784 C CA . ILE A 1 228 ? -8.329 -4.210 -11.003 1.00 95.81 228 ILE A CA 1
ATOM 1785 C C . ILE A 1 228 ? -7.043 -3.542 -11.496 1.00 95.81 228 ILE A C 1
ATOM 1787 O O . ILE A 1 228 ? -6.469 -3.972 -12.494 1.00 95.81 228 ILE A O 1
ATOM 1791 N N . PHE A 1 229 ? -6.568 -2.522 -10.782 1.00 94.75 229 PHE A N 1
ATOM 1792 C CA . PHE A 1 229 ? -5.360 -1.793 -11.143 1.00 94.75 229 PHE A CA 1
ATOM 1793 C C . PHE A 1 229 ? -4.097 -2.669 -11.066 1.00 94.75 229 PHE A C 1
ATOM 1795 O O . PHE A 1 229 ? -3.326 -2.699 -12.019 1.00 94.75 229 PHE A O 1
ATOM 1802 N N . GLU A 1 230 ? -3.916 -3.450 -9.999 1.00 94.31 230 GLU A N 1
ATOM 1803 C CA . GLU A 1 230 ? -2.792 -4.391 -9.851 1.00 94.31 230 GLU A CA 1
ATOM 1804 C C . GLU A 1 230 ? -2.867 -5.560 -10.842 1.00 94.31 230 GLU A C 1
ATOM 1806 O O . GLU A 1 230 ? -1.861 -5.978 -11.410 1.00 94.31 230 GLU A O 1
ATOM 1811 N N . LEU A 1 231 ? -4.067 -6.077 -11.119 1.00 95.44 231 LEU A N 1
ATOM 1812 C CA . LEU A 1 231 ? -4.243 -7.082 -12.171 1.00 95.44 231 LEU A CA 1
ATOM 1813 C C . LEU A 1 231 ? -3.836 -6.517 -13.534 1.00 95.44 231 LEU A C 1
ATOM 1815 O O . LEU A 1 231 ? -3.273 -7.208 -14.381 1.00 95.44 231 LEU A O 1
ATOM 1819 N N . SER A 1 232 ? -4.077 -5.229 -13.728 1.00 94.44 232 SER A N 1
ATOM 1820 C CA . SER A 1 232 ? -3.711 -4.547 -14.945 1.00 94.44 232 SER A CA 1
ATOM 1821 C C . SER A 1 232 ? -2.211 -4.322 -15.107 1.00 94.44 232 SER A C 1
ATOM 1823 O O . SER A 1 232 ? -1.697 -4.491 -16.215 1.00 94.44 232 SER A O 1
ATOM 1825 N N . THR A 1 233 ? -1.506 -3.940 -14.039 1.00 91.75 233 THR A N 1
ATOM 1826 C CA . THR A 1 233 ? -0.039 -3.827 -14.056 1.00 91.75 233 THR A CA 1
ATOM 1827 C C . THR A 1 233 ? 0.596 -5.197 -14.282 1.00 91.75 233 THR A C 1
ATOM 1829 O O . THR A 1 233 ? 1.560 -5.303 -15.045 1.00 91.75 233 THR A O 1
ATOM 1832 N N . MET A 1 234 ? -0.008 -6.255 -13.730 1.00 93.06 234 MET A N 1
ATOM 1833 C CA . MET A 1 234 ? 0.353 -7.638 -14.026 1.00 93.06 234 MET A CA 1
ATOM 1834 C C . MET A 1 234 ? 0.220 -7.967 -15.508 1.00 93.06 234 MET A C 1
ATOM 1836 O O . MET A 1 234 ? 1.186 -8.418 -16.124 1.00 93.06 234 MET A O 1
ATOM 1840 N N . PHE A 1 235 ? -0.941 -7.704 -16.106 1.00 93.50 235 PHE A N 1
ATOM 1841 C CA . PHE A 1 235 ? -1.166 -7.990 -17.523 1.00 93.50 235 PHE A CA 1
ATOM 1842 C C . PHE A 1 235 ? -0.194 -7.208 -18.402 1.00 93.50 235 PHE A C 1
ATOM 1844 O O . PHE A 1 235 ? 0.342 -7.760 -19.359 1.00 93.50 235 PHE A O 1
ATOM 1851 N N . LYS A 1 236 ? 0.096 -5.952 -18.046 1.00 89.31 236 LYS A N 1
ATOM 1852 C CA . LYS A 1 236 ? 1.069 -5.136 -18.772 1.00 89.31 236 LYS A CA 1
ATOM 1853 C C . LYS A 1 236 ? 2.469 -5.741 -18.714 1.00 89.31 236 LYS A C 1
ATOM 1855 O O . LYS A 1 236 ? 3.138 -5.812 -19.736 1.00 89.31 236 LYS A O 1
ATOM 1860 N N . MET A 1 237 ? 2.901 -6.206 -17.544 1.00 86.94 237 MET A N 1
ATOM 1861 C CA . MET A 1 237 ? 4.229 -6.796 -17.369 1.00 86.94 237 MET A CA 1
ATOM 1862 C C . MET A 1 237 ? 4.394 -8.136 -18.103 1.00 86.94 237 MET A C 1
ATOM 1864 O O . MET A 1 237 ? 5.495 -8.446 -18.559 1.00 86.94 237 MET A O 1
ATOM 1868 N N . PHE A 1 238 ? 3.321 -8.922 -18.223 1.00 89.88 238 PHE A N 1
ATOM 1869 C CA . PHE A 1 238 ? 3.312 -10.193 -18.958 1.00 89.88 238 PHE A CA 1
ATOM 1870 C C . PHE A 1 238 ? 2.862 -10.065 -20.422 1.00 89.88 238 PHE A C 1
ATOM 1872 O O . PHE A 1 238 ? 2.749 -11.082 -21.103 1.00 89.88 238 PHE A O 1
ATOM 1879 N N . HIS A 1 239 ? 2.646 -8.841 -20.917 1.00 87.25 239 HIS A N 1
ATOM 1880 C CA . HIS A 1 239 ? 2.192 -8.551 -22.284 1.00 87.25 239 HIS A CA 1
ATOM 1881 C C . HIS A 1 239 ? 0.865 -9.235 -22.650 1.00 87.25 239 HIS A C 1
ATOM 1883 O O . HIS A 1 239 ? 0.632 -9.639 -23.787 1.00 87.25 239 HIS A O 1
ATOM 1889 N N . TRP A 1 240 ? -0.026 -9.386 -21.673 1.00 91.38 240 TRP A N 1
ATOM 1890 C CA . TRP A 1 240 ? -1.347 -9.959 -21.894 1.00 91.38 240 TRP A CA 1
ATOM 1891 C C . TRP A 1 240 ? -2.320 -8.914 -22.457 1.00 91.38 240 TRP A C 1
ATOM 1893 O O . TRP A 1 240 ? -2.260 -7.733 -22.085 1.00 91.38 240 TRP A O 1
ATOM 1903 N N . PRO A 1 241 ? -3.245 -9.326 -23.345 1.00 92.44 241 PRO A N 1
ATOM 1904 C CA . PRO A 1 241 ? -4.190 -8.411 -23.969 1.00 92.44 241 PRO A CA 1
ATOM 1905 C C . PRO A 1 241 ? -5.133 -7.788 -22.932 1.00 92.44 241 PRO A C 1
ATOM 1907 O O . PRO A 1 241 ? -5.447 -8.377 -21.901 1.00 92.44 241 PRO A O 1
ATOM 1910 N N . GLY A 1 242 ? -5.605 -6.571 -23.213 1.00 90.69 242 GLY A N 1
ATOM 1911 C CA . GLY A 1 242 ? -6.550 -5.861 -22.343 1.00 90.69 242 GLY A CA 1
ATOM 1912 C C . GLY A 1 242 ? -5.922 -5.106 -21.165 1.00 90.69 242 GLY A C 1
ATOM 1913 O O . GLY A 1 242 ? -6.650 -4.400 -20.468 1.00 90.69 242 GLY A O 1
ATOM 1914 N N . ALA A 1 243 ? -4.596 -5.160 -20.980 1.00 92.06 243 ALA A N 1
ATOM 1915 C CA . ALA A 1 243 ? -3.899 -4.427 -19.918 1.00 92.06 243 ALA A CA 1
ATOM 1916 C C . ALA A 1 243 ? -4.249 -2.927 -19.905 1.00 92.06 243 ALA A C 1
ATOM 1918 O O . ALA A 1 243 ? -4.654 -2.391 -18.887 1.00 92.06 243 ALA A O 1
ATOM 1919 N N . ASN A 1 244 ? -4.182 -2.229 -21.040 1.00 91.00 244 ASN A N 1
ATOM 1920 C CA . ASN A 1 244 ? -4.443 -0.783 -21.054 1.00 91.00 244 ASN A CA 1
ATOM 1921 C C . ASN A 1 244 ? -5.895 -0.440 -20.651 1.00 91.00 244 ASN A C 1
ATOM 1923 O O . ASN A 1 244 ? -6.127 0.540 -19.946 1.00 91.00 244 ASN A O 1
ATOM 1927 N N . VAL A 1 245 ? -6.869 -1.261 -21.063 1.00 93.50 245 VAL A N 1
ATOM 1928 C CA . VAL A 1 245 ? -8.289 -1.068 -20.715 1.00 93.50 245 VAL A CA 1
ATOM 1929 C C . VAL A 1 245 ? -8.490 -1.247 -19.213 1.00 93.50 245 VAL A C 1
ATOM 1931 O O . VAL A 1 245 ? -9.122 -0.413 -18.564 1.00 93.50 245 VAL A O 1
ATOM 1934 N N . LEU A 1 246 ? -7.906 -2.302 -18.645 1.00 94.50 246 LEU A N 1
ATOM 1935 C CA . LEU A 1 246 ? -8.020 -2.610 -17.225 1.00 94.50 246 LEU A CA 1
ATOM 1936 C C . LEU A 1 246 ? -7.337 -1.531 -16.352 1.00 94.50 246 LEU A C 1
ATOM 1938 O O . LEU A 1 246 ? -7.877 -1.167 -15.305 1.00 94.50 246 LEU A O 1
ATOM 1942 N N . MET A 1 247 ? -6.240 -0.919 -16.827 1.00 93.50 247 MET A N 1
ATOM 1943 C CA . MET A 1 247 ? -5.540 0.183 -16.142 1.00 93.50 247 MET A CA 1
ATOM 1944 C C . MET A 1 247 ? -6.438 1.416 -16.041 1.00 93.50 247 MET A C 1
ATOM 1946 O O . MET A 1 247 ? -6.520 2.037 -14.979 1.00 93.50 247 MET A O 1
ATOM 1950 N N . ILE A 1 248 ? -7.117 1.770 -17.138 1.00 93.94 248 ILE A N 1
ATOM 1951 C CA . ILE A 1 248 ? -8.045 2.908 -17.206 1.00 93.94 248 ILE A CA 1
ATOM 1952 C C . ILE A 1 248 ? -9.225 2.678 -16.263 1.00 93.94 248 ILE A C 1
ATOM 1954 O O . ILE A 1 248 ? -9.521 3.539 -15.435 1.00 93.94 248 ILE A O 1
ATOM 1958 N N . VAL A 1 249 ? -9.857 1.502 -16.329 1.00 94.75 249 VAL A N 1
ATOM 1959 C CA . VAL A 1 249 ? -10.997 1.158 -15.465 1.00 94.75 249 VAL A CA 1
ATOM 1960 C C . VAL A 1 249 ? -10.605 1.206 -13.985 1.00 94.75 249 VAL A C 1
ATOM 1962 O O . VAL A 1 249 ? -11.292 1.855 -13.191 1.00 94.75 249 VAL A O 1
ATOM 1965 N N . GLY A 1 250 ? -9.482 0.584 -13.609 1.00 93.69 250 GLY A N 1
ATOM 1966 C CA . GLY A 1 250 ? -8.983 0.599 -12.229 1.00 93.69 250 GLY A CA 1
ATOM 1967 C C . GLY A 1 250 ? -8.686 2.015 -11.730 1.00 93.69 250 GLY A C 1
ATOM 1968 O O . GLY A 1 250 ? -9.058 2.384 -10.616 1.00 93.69 250 GLY A O 1
ATOM 1969 N N . SER A 1 251 ? -8.093 2.846 -12.587 1.00 93.44 251 SER A N 1
ATOM 1970 C CA . SER A 1 251 ? -7.728 4.226 -12.256 1.00 93.44 251 SER A CA 1
ATOM 1971 C C . SER A 1 251 ? -8.945 5.135 -12.087 1.00 93.44 251 SER A C 1
ATOM 1973 O O . SER A 1 251 ? -8.997 5.900 -11.125 1.00 93.44 251 SER A O 1
ATOM 1975 N N . ILE A 1 252 ? -9.960 5.017 -12.953 1.00 93.44 252 ILE A N 1
ATOM 1976 C CA . ILE A 1 252 ? -11.235 5.743 -12.813 1.00 93.44 252 ILE A CA 1
ATOM 1977 C C . ILE A 1 252 ? -11.923 5.347 -11.502 1.00 93.44 252 ILE A C 1
ATOM 1979 O O . ILE A 1 252 ? -12.383 6.205 -10.750 1.00 93.44 252 ILE A O 1
ATOM 1983 N N . MET A 1 253 ? -11.947 4.056 -11.169 1.00 92.81 253 MET A N 1
ATOM 1984 C CA . MET A 1 253 ? -12.541 3.579 -9.920 1.00 92.81 253 MET A CA 1
ATOM 1985 C C . MET A 1 253 ? -11.813 4.135 -8.681 1.00 92.81 253 MET A C 1
ATOM 1987 O O . MET A 1 253 ? -12.460 4.552 -7.715 1.00 92.81 253 MET A O 1
ATOM 1991 N N . LEU A 1 254 ? -10.479 4.215 -8.708 1.00 92.62 254 LEU A N 1
ATOM 1992 C CA . LEU A 1 254 ? -9.693 4.757 -7.597 1.00 92.62 254 LEU A CA 1
ATOM 1993 C C . LEU A 1 254 ? -9.802 6.279 -7.469 1.00 92.62 254 LEU A C 1
ATOM 1995 O O . LEU A 1 254 ? -10.055 6.789 -6.375 1.00 92.62 254 LEU A O 1
ATOM 1999 N N . ILE A 1 255 ? -9.644 7.006 -8.573 1.00 92.88 255 ILE A N 1
ATOM 2000 C CA . ILE A 1 255 ? -9.577 8.471 -8.567 1.00 92.88 255 ILE A CA 1
ATOM 2001 C C . ILE A 1 255 ? -10.969 9.094 -8.490 1.00 92.88 255 ILE A C 1
ATOM 2003 O O . ILE A 1 255 ? -11.162 10.043 -7.736 1.00 92.88 255 ILE A O 1
ATOM 2007 N N . SER A 1 256 ? -11.944 8.579 -9.239 1.00 90.31 256 SER A N 1
ATOM 2008 C CA . SER A 1 256 ? -13.267 9.203 -9.352 1.00 90.31 256 SER A CA 1
ATOM 2009 C C . SER A 1 256 ? -14.273 8.684 -8.325 1.00 90.31 256 SER A C 1
ATOM 2011 O O . SER A 1 256 ? -15.206 9.407 -7.987 1.00 90.31 256 SER A O 1
ATOM 2013 N N . VAL A 1 257 ? -14.105 7.461 -7.803 1.00 91.88 257 VAL A N 1
ATOM 2014 C CA . VAL A 1 257 ? -15.055 6.874 -6.836 1.00 91.88 257 VAL A CA 1
ATOM 2015 C C . VAL A 1 257 ? -14.452 6.787 -5.438 1.00 91.88 257 VAL A C 1
ATOM 2017 O O . VAL A 1 257 ? -15.015 7.331 -4.486 1.00 91.88 257 VAL A O 1
ATOM 2020 N N . PHE A 1 258 ? -13.301 6.125 -5.287 1.00 91.62 258 PHE A N 1
ATOM 2021 C CA . PHE A 1 258 ? -12.720 5.879 -3.966 1.00 91.62 258 PHE A CA 1
ATOM 2022 C C . PHE A 1 258 ? -12.187 7.148 -3.291 1.00 91.62 258 PHE A C 1
ATOM 2024 O O . PHE A 1 258 ? -12.566 7.413 -2.148 1.00 91.62 258 PHE A O 1
ATOM 2031 N N . LEU A 1 259 ? -11.346 7.940 -3.966 1.00 91.19 259 LEU A N 1
ATOM 2032 C CA . LEU A 1 259 ? -10.747 9.139 -3.367 1.00 91.19 259 LEU A CA 1
ATOM 2033 C C . LEU A 1 259 ? -11.798 10.168 -2.892 1.00 91.19 259 LEU A C 1
ATOM 2035 O O . LEU A 1 259 ? -11.719 10.582 -1.730 1.00 91.19 259 LEU A O 1
ATOM 2039 N N . PRO A 1 260 ? -12.838 10.525 -3.679 1.00 91.31 260 PRO A N 1
ATOM 2040 C CA . PRO A 1 260 ? -13.885 11.436 -3.219 1.00 91.31 260 PRO A CA 1
ATOM 2041 C C . PRO A 1 260 ? -14.687 10.868 -2.047 1.00 91.31 260 PRO A C 1
ATOM 2043 O O . PRO A 1 260 ? -14.966 11.587 -1.086 1.00 91.31 260 PRO A O 1
ATOM 2046 N N . ALA A 1 261 ? -15.017 9.572 -2.075 1.00 89.75 261 ALA A N 1
ATOM 2047 C CA . ALA A 1 261 ? -15.729 8.921 -0.978 1.00 89.75 261 ALA A CA 1
ATOM 2048 C C . ALA A 1 261 ? -14.897 8.911 0.319 1.00 89.75 261 ALA A C 1
ATOM 2050 O O . ALA A 1 261 ? -15.419 9.224 1.393 1.00 89.75 261 ALA A O 1
ATOM 2051 N N . TYR A 1 262 ? -13.599 8.613 0.214 1.00 88.50 262 TYR A N 1
ATOM 2052 C CA . TYR A 1 262 ? -12.655 8.628 1.330 1.00 88.50 262 TYR A CA 1
ATOM 2053 C C . TYR A 1 262 ? -12.507 10.032 1.930 1.00 88.50 262 TYR A C 1
ATOM 2055 O O . TYR A 1 262 ? -12.628 10.204 3.148 1.00 88.50 262 TYR A O 1
ATOM 2063 N N . THR A 1 263 ? -12.318 11.051 1.088 1.00 89.19 263 THR A N 1
ATOM 2064 C CA . THR A 1 263 ? -12.220 12.452 1.524 1.00 89.19 263 THR A CA 1
ATOM 2065 C C . THR A 1 263 ? -13.503 12.936 2.163 1.00 89.19 263 THR A C 1
ATOM 2067 O O . THR A 1 263 ? -13.451 13.520 3.242 1.00 89.19 263 THR A O 1
ATOM 2070 N N . GLY A 1 264 ? -14.660 12.655 1.561 1.00 86.62 264 GLY A N 1
ATOM 2071 C CA . GLY A 1 264 ? -15.953 13.039 2.122 1.00 86.62 264 GLY A CA 1
ATOM 2072 C C . GLY A 1 264 ? -16.194 12.419 3.501 1.00 86.62 264 GLY A C 1
ATOM 2073 O O . GLY A 1 264 ? -16.655 13.099 4.419 1.00 86.62 264 GLY A O 1
ATOM 2074 N N . ALA A 1 265 ? -15.823 11.148 3.686 1.00 84.50 265 ALA A N 1
ATOM 2075 C CA . ALA A 1 265 ? -15.916 10.482 4.982 1.00 84.50 265 ALA A CA 1
ATOM 2076 C C . ALA A 1 265 ? -14.973 11.106 6.023 1.00 84.50 265 ALA A C 1
ATOM 2078 O O . ALA A 1 265 ? -15.391 11.365 7.153 1.00 84.50 265 ALA A O 1
ATOM 2079 N N . LYS A 1 266 ? -13.721 11.390 5.642 1.00 83.75 266 LYS A N 1
ATOM 2080 C CA . LYS A 1 266 ? -12.726 11.988 6.542 1.00 83.75 266 LYS A CA 1
ATOM 2081 C C . LYS A 1 266 ? -13.019 13.443 6.881 1.00 83.75 266 LYS A C 1
ATOM 2083 O O . LYS A 1 266 ? -12.812 13.841 8.024 1.00 83.75 266 LYS A O 1
ATOM 2088 N N . LEU A 1 267 ? -13.546 14.214 5.936 1.00 84.31 267 LEU A N 1
ATOM 2089 C CA . LEU A 1 267 ? -13.964 15.592 6.162 1.00 84.31 267 LEU A CA 1
ATOM 2090 C C . LEU A 1 267 ? -15.145 15.650 7.132 1.00 84.31 267 LEU A C 1
ATOM 2092 O O . LEU A 1 267 ? -15.134 16.465 8.047 1.00 84.31 267 LEU A O 1
ATOM 2096 N N . LYS A 1 268 ? -16.120 14.742 6.995 1.00 81.75 268 LYS A N 1
ATOM 2097 C CA . LYS A 1 268 ? -17.237 14.637 7.943 1.00 81.75 268 LYS A CA 1
ATOM 2098 C C . LYS A 1 268 ? -16.775 14.250 9.353 1.00 81.75 268 LYS A C 1
ATOM 2100 O O . LYS A 1 268 ? -17.371 14.691 10.326 1.00 81.75 268 LYS A O 1
ATOM 2105 N N . GLU A 1 269 ? -15.735 13.424 9.462 1.00 76.75 269 GLU A N 1
ATOM 2106 C CA . GLU A 1 269 ? -15.180 12.993 10.750 1.00 76.75 269 GLU A CA 1
ATOM 2107 C C . GLU A 1 269 ? -14.338 14.088 11.428 1.00 76.75 269 GLU A C 1
ATOM 2109 O O . GLU A 1 269 ? -14.412 14.257 12.641 1.00 76.75 269 GLU A O 1
ATOM 2114 N N . ALA A 1 270 ? -13.521 14.817 10.663 1.00 75.81 270 ALA A N 1
ATOM 2115 C CA . ALA A 1 270 ? -12.565 15.786 11.200 1.00 75.81 270 ALA A CA 1
ATOM 2116 C C . ALA A 1 270 ? -13.059 17.244 11.178 1.00 75.81 270 ALA A C 1
ATOM 2118 O O . ALA A 1 270 ? -12.426 18.097 11.796 1.00 75.81 270 ALA A O 1
ATOM 2119 N N . GLY A 1 271 ? -14.116 17.555 10.422 1.00 79.19 271 GLY A N 1
ATOM 2120 C CA . GLY A 1 271 ? -14.606 18.921 10.182 1.00 79.19 271 GLY A CA 1
ATOM 2121 C C . GLY A 1 271 ? -13.663 19.803 9.352 1.00 79.19 271 GLY A C 1
ATOM 2122 O O . GLY A 1 271 ? -13.988 20.946 9.056 1.00 79.19 271 GLY A O 1
ATOM 2123 N N . ARG A 1 272 ? -12.489 19.288 8.969 1.00 78.94 272 ARG A N 1
ATOM 2124 C CA . ARG A 1 272 ? -11.458 19.992 8.200 1.00 78.94 272 ARG A CA 1
ATOM 2125 C C . ARG A 1 272 ? -10.648 19.028 7.349 1.00 78.94 272 ARG A C 1
ATOM 2127 O O . ARG A 1 272 ? -10.494 17.850 7.686 1.00 78.94 272 ARG A O 1
ATOM 2134 N N . VAL A 1 273 ? -10.061 19.548 6.278 1.00 82.50 273 VAL A N 1
ATOM 2135 C CA . VAL A 1 273 ? -9.105 18.790 5.469 1.00 82.50 273 VAL A CA 1
ATOM 2136 C C . VAL A 1 273 ? -7.821 18.616 6.280 1.00 82.50 273 VAL A C 1
ATOM 2138 O O . VAL A 1 273 ? -7.176 19.581 6.679 1.00 82.50 273 VAL A O 1
ATOM 2141 N N . THR A 1 274 ? -7.469 17.367 6.576 1.00 86.50 274 THR A N 1
ATOM 2142 C CA . THR A 1 274 ? -6.226 17.036 7.289 1.00 86.50 274 THR A CA 1
ATOM 2143 C C . THR A 1 274 ? -5.093 16.853 6.283 1.00 86.50 274 THR A C 1
ATOM 2145 O O . THR A 1 274 ? -5.320 16.298 5.210 1.00 86.50 274 THR A O 1
ATOM 2148 N N . GLY A 1 275 ? -3.858 17.222 6.642 1.00 85.88 275 GLY A N 1
ATOM 2149 C CA . GLY A 1 275 ? -2.687 17.031 5.769 1.00 85.88 275 GLY A CA 1
ATOM 2150 C C . GLY A 1 275 ? -2.498 15.582 5.294 1.00 85.88 275 GLY A C 1
ATOM 2151 O O . GLY A 1 275 ? -2.109 15.353 4.156 1.00 85.88 275 GLY A O 1
ATOM 2152 N N . SER A 1 276 ? -2.887 14.593 6.110 1.00 84.00 276 SER A N 1
ATOM 2153 C CA . SER A 1 276 ? -2.897 13.175 5.715 1.00 84.00 276 SER A CA 1
ATOM 2154 C C . SER A 1 276 ? -3.814 12.886 4.518 1.00 84.00 276 SER A C 1
ATOM 2156 O O . SER A 1 276 ? -3.461 12.066 3.677 1.00 84.00 276 SER A O 1
ATOM 2158 N N . VAL A 1 277 ? -4.958 13.568 4.400 1.00 87.69 277 VAL A N 1
ATOM 2159 C CA . VAL A 1 277 ? -5.870 13.395 3.257 1.00 87.69 277 VAL A CA 1
ATOM 2160 C C . VAL A 1 277 ? -5.227 13.947 1.989 1.00 87.69 277 VAL A C 1
ATOM 2162 O O . VAL A 1 277 ? -5.212 13.254 0.975 1.00 87.69 277 VAL A O 1
ATOM 2165 N N . ILE A 1 278 ? -4.633 15.142 2.067 1.00 89.50 278 ILE A N 1
ATOM 2166 C CA . ILE A 1 278 ? -3.924 15.778 0.946 1.00 89.50 278 ILE A CA 1
ATOM 2167 C C . ILE A 1 278 ? -2.773 14.883 0.474 1.00 89.50 278 ILE A C 1
ATOM 2169 O O . ILE A 1 278 ? -2.658 14.599 -0.715 1.00 89.50 278 ILE A O 1
ATOM 2173 N N . PHE A 1 279 ? -1.971 14.373 1.411 1.00 90.69 279 PHE A N 1
ATOM 2174 C CA . PHE A 1 279 ? -0.855 13.480 1.108 1.00 90.69 279 PHE A CA 1
ATOM 2175 C C . PHE A 1 279 ? -1.307 12.203 0.386 1.00 90.69 279 PHE A C 1
ATOM 2177 O O . PHE A 1 279 ? -0.718 11.832 -0.625 1.00 90.69 279 PHE A O 1
ATOM 2184 N N . VAL A 1 280 ? -2.389 11.561 0.846 1.00 89.81 280 VAL A N 1
ATOM 2185 C CA . VAL A 1 280 ? -2.944 10.364 0.187 1.00 89.81 280 VAL A CA 1
ATOM 2186 C C . VAL A 1 280 ? -3.384 10.659 -1.252 1.00 89.81 280 VAL A C 1
ATOM 2188 O O . VAL A 1 280 ? -3.142 9.833 -2.127 1.00 89.81 280 VAL A O 1
ATOM 2191 N N . HIS A 1 281 ? -3.978 11.828 -1.522 1.00 90.44 281 HIS A N 1
ATOM 2192 C CA . HIS A 1 281 ? -4.383 12.207 -2.885 1.00 90.44 281 HIS A CA 1
ATOM 2193 C C . HIS A 1 281 ? -3.174 12.417 -3.783 1.00 90.44 281 HIS A C 1
ATOM 2195 O O . HIS A 1 281 ? -3.121 11.867 -4.879 1.00 90.44 281 HIS A O 1
ATOM 2201 N N . LEU A 1 282 ? -2.197 13.185 -3.300 1.00 92.44 282 LEU A N 1
ATOM 2202 C CA . LEU A 1 282 ? -0.993 13.501 -4.054 1.00 92.44 282 LEU A CA 1
ATOM 2203 C C . LEU A 1 282 ? -0.221 12.230 -4.429 1.00 92.44 282 LEU A C 1
ATOM 2205 O O . LEU A 1 282 ? 0.131 12.051 -5.591 1.00 92.44 282 LEU A O 1
ATOM 2209 N N . VAL A 1 283 ? -0.029 11.316 -3.473 1.00 91.12 283 VAL A N 1
ATOM 2210 C CA . VAL A 1 283 ? 0.651 10.036 -3.720 1.00 91.12 283 VAL A CA 1
ATOM 2211 C C . VAL A 1 283 ? -0.147 9.154 -4.679 1.00 91.12 283 VAL A C 1
ATOM 2213 O O . VAL A 1 283 ? 0.434 8.610 -5.613 1.00 91.12 283 VAL A O 1
ATOM 2216 N N . ALA A 1 284 ? -1.464 9.024 -4.495 1.00 90.50 284 ALA A N 1
ATOM 2217 C CA . ALA A 1 284 ? -2.292 8.197 -5.373 1.00 90.50 284 ALA A CA 1
ATOM 2218 C C . ALA A 1 284 ? -2.266 8.698 -6.826 1.00 90.50 284 ALA A C 1
ATOM 2220 O O . ALA A 1 284 ? -2.059 7.907 -7.744 1.00 90.50 284 ALA A O 1
ATOM 2221 N N . VAL A 1 285 ? -2.417 10.010 -7.034 1.00 91.75 285 VAL A N 1
ATOM 2222 C CA . VAL A 1 285 ? -2.358 10.626 -8.367 1.00 91.75 285 VAL A CA 1
ATOM 2223 C C . VAL A 1 285 ? -0.973 10.455 -8.987 1.00 91.75 285 VAL A C 1
ATOM 2225 O O . VAL A 1 285 ? -0.875 10.049 -10.143 1.00 91.75 285 VAL A O 1
ATOM 2228 N N . TYR A 1 286 ? 0.094 10.701 -8.220 1.00 92.94 286 TYR A N 1
ATOM 2229 C CA . TYR A 1 286 ? 1.466 10.524 -8.695 1.00 92.94 286 TYR A CA 1
ATOM 2230 C C . TYR A 1 286 ? 1.737 9.084 -9.148 1.00 92.94 286 TYR A C 1
ATOM 2232 O O . TYR A 1 286 ? 2.255 8.877 -10.243 1.00 92.94 286 TYR A O 1
ATOM 2240 N N . LEU A 1 287 ? 1.340 8.089 -8.346 1.00 90.19 287 LEU A N 1
ATOM 2241 C CA . LEU A 1 287 ? 1.517 6.675 -8.684 1.00 90.19 287 LEU A CA 1
ATOM 2242 C C . LEU A 1 287 ? 0.756 6.296 -9.957 1.00 90.19 287 LEU A C 1
ATOM 2244 O O . LEU A 1 287 ? 1.334 5.664 -10.839 1.00 90.19 287 LEU A O 1
ATOM 2248 N N . VAL A 1 288 ? -0.505 6.717 -10.090 1.00 91.44 288 VAL A N 1
ATOM 2249 C CA . VAL A 1 288 ? -1.295 6.436 -11.297 1.00 91.44 288 VAL A CA 1
ATOM 2250 C C . VAL A 1 288 ? -0.632 7.059 -12.526 1.00 91.44 288 VAL A C 1
ATOM 2252 O O . VAL A 1 288 ? -0.341 6.341 -13.480 1.00 91.44 288 VAL A O 1
ATOM 2255 N N . ILE A 1 289 ? -0.303 8.353 -12.498 1.00 91.25 289 ILE A N 1
ATOM 2256 C CA . ILE A 1 289 ? 0.342 9.029 -13.636 1.00 91.25 289 ILE A CA 1
ATOM 2257 C C . ILE A 1 289 ? 1.658 8.338 -14.015 1.00 91.25 289 ILE A C 1
ATOM 2259 O O . ILE A 1 289 ? 1.881 8.043 -15.189 1.00 91.25 289 ILE A O 1
ATOM 2263 N N . LEU A 1 290 ? 2.505 8.022 -13.032 1.00 90.50 290 LEU A N 1
ATOM 2264 C CA . LEU A 1 290 ? 3.791 7.368 -13.270 1.00 90.50 290 LEU A CA 1
ATOM 2265 C C . LEU A 1 290 ? 3.617 5.992 -13.927 1.00 90.50 290 LEU A C 1
ATOM 2267 O O . LEU A 1 290 ? 4.334 5.674 -14.875 1.00 90.50 290 LEU A O 1
ATOM 2271 N N . THR A 1 291 ? 2.642 5.190 -13.489 1.00 88.62 291 THR A N 1
ATOM 2272 C CA . THR A 1 291 ? 2.365 3.890 -14.128 1.00 88.62 291 THR A CA 1
ATOM 2273 C C . THR A 1 291 ? 1.873 4.027 -15.567 1.00 88.62 291 THR A C 1
ATOM 2275 O O . THR A 1 291 ? 2.277 3.229 -16.411 1.00 88.62 291 THR A O 1
ATOM 2278 N N . PHE A 1 292 ? 1.061 5.043 -15.884 1.00 89.12 292 PHE A N 1
ATOM 2279 C CA . PHE A 1 292 ? 0.639 5.311 -17.261 1.00 89.12 292 PHE A CA 1
ATOM 2280 C C . PHE A 1 292 ? 1.820 5.701 -18.149 1.00 89.12 292 PHE A C 1
ATOM 2282 O O . PHE A 1 292 ? 1.947 5.167 -19.248 1.00 89.12 292 PHE A O 1
ATOM 2289 N N . LEU A 1 293 ? 2.715 6.568 -17.666 1.00 88.25 293 LEU A N 1
ATOM 2290 C CA . LEU A 1 293 ? 3.919 6.953 -18.410 1.00 88.25 293 LEU A CA 1
ATOM 2291 C C . LEU A 1 293 ? 4.819 5.743 -18.694 1.00 88.25 293 LEU A C 1
ATOM 2293 O O . LEU A 1 293 ? 5.265 5.554 -19.825 1.00 88.25 293 LEU A O 1
ATOM 2297 N N . LEU A 1 294 ? 5.025 4.874 -17.699 1.00 84.25 294 LEU A N 1
ATOM 2298 C CA . LEU A 1 294 ? 5.763 3.623 -17.893 1.00 84.25 294 LEU A CA 1
ATOM 2299 C C . LEU A 1 294 ? 5.069 2.699 -18.901 1.00 84.25 294 LEU A C 1
ATOM 2301 O O . LEU A 1 294 ? 5.729 2.116 -19.758 1.00 84.25 294 LEU A O 1
ATOM 2305 N N . ALA A 1 295 ? 3.743 2.579 -18.830 1.00 83.44 295 ALA A N 1
ATOM 2306 C CA . ALA A 1 295 ? 2.977 1.726 -19.731 1.00 83.44 295 ALA A CA 1
ATOM 2307 C C . ALA A 1 295 ? 3.029 2.201 -21.194 1.00 83.44 295 ALA A C 1
ATOM 2309 O O . ALA A 1 295 ? 3.041 1.359 -22.096 1.00 83.44 295 ALA A O 1
ATOM 2310 N N . VAL A 1 296 ? 3.072 3.517 -21.429 1.00 80.81 296 VAL A N 1
ATOM 2311 C CA . VAL A 1 296 ? 3.237 4.104 -22.768 1.00 80.81 296 VAL A CA 1
ATOM 2312 C C . VAL A 1 296 ? 4.642 3.837 -23.303 1.00 80.81 296 VAL A C 1
ATOM 2314 O O . VAL A 1 296 ? 4.759 3.331 -24.416 1.00 80.81 296 VAL A O 1
ATOM 2317 N N . ASN A 1 297 ? 5.685 4.071 -22.497 1.00 78.88 297 ASN A N 1
ATOM 2318 C CA . ASN A 1 297 ? 7.076 3.823 -22.901 1.00 78.88 297 ASN A CA 1
ATOM 2319 C C . ASN A 1 297 ? 7.331 2.360 -23.294 1.00 78.88 297 ASN A C 1
ATOM 2321 O O . ASN A 1 297 ? 8.075 2.086 -24.233 1.00 78.88 297 ASN A O 1
ATOM 2325 N N . VAL A 1 298 ? 6.711 1.411 -22.585 1.00 70.94 298 VAL A N 1
ATOM 2326 C CA . VAL A 1 298 ? 6.807 -0.015 -22.932 1.00 70.94 298 VAL A CA 1
ATOM 2327 C C . VAL A 1 298 ? 6.136 -0.294 -24.279 1.00 70.94 298 VAL A C 1
ATOM 2329 O O . VAL A 1 298 ? 6.704 -0.996 -25.107 1.00 70.94 298 VAL A O 1
ATOM 2332 N N . SER A 1 299 ? 4.966 0.293 -24.541 1.00 67.06 299 SER A N 1
ATOM 2333 C CA . SER A 1 299 ? 4.247 0.066 -25.800 1.00 67.06 299 SER A CA 1
ATOM 2334 C C . SER A 1 299 ? 4.924 0.689 -27.019 1.00 67.06 299 SER A C 1
ATOM 2336 O O . SER A 1 299 ? 4.885 0.098 -28.094 1.00 67.06 299 SER A O 1
ATOM 2338 N N . THR A 1 300 ? 5.569 1.849 -26.881 1.00 62.00 300 THR A N 1
ATOM 2339 C CA . THR A 1 300 ? 6.292 2.470 -28.002 1.00 62.00 300 THR A CA 1
ATOM 2340 C C . THR A 1 300 ? 7.502 1.640 -28.433 1.00 62.00 300 THR A C 1
ATOM 2342 O O . THR A 1 300 ? 7.777 1.533 -29.629 1.00 62.00 300 THR A O 1
ATOM 2345 N N . ALA A 1 301 ? 8.190 0.998 -27.481 1.00 60.91 301 ALA A N 1
ATOM 2346 C CA . ALA A 1 301 ? 9.296 0.089 -27.773 1.00 60.91 301 ALA A CA 1
ATOM 2347 C C . ALA A 1 301 ? 8.850 -1.129 -28.604 1.00 60.91 301 ALA A C 1
ATOM 2349 O O . ALA A 1 301 ? 9.546 -1.522 -29.535 1.00 60.91 301 ALA A O 1
ATOM 2350 N N . GLU A 1 302 ? 7.665 -1.686 -28.334 1.00 61.94 302 GLU A N 1
ATOM 2351 C CA . GLU A 1 302 ? 7.107 -2.793 -29.126 1.00 61.94 302 GLU A CA 1
ATOM 2352 C C . GLU A 1 302 ? 6.768 -2.361 -30.558 1.00 61.94 302 GLU A C 1
ATOM 2354 O O . GLU A 1 302 ? 7.078 -3.068 -31.516 1.00 61.94 302 GLU A O 1
ATOM 2359 N N . THR A 1 303 ? 6.171 -1.177 -30.725 1.00 60.38 303 THR A N 1
ATOM 2360 C CA . THR A 1 303 ? 5.804 -0.665 -32.055 1.00 60.38 303 THR A CA 1
ATOM 2361 C C . THR A 1 303 ? 7.015 -0.330 -32.923 1.00 60.38 303 THR A C 1
ATOM 2363 O O . THR A 1 303 ? 6.947 -0.509 -34.135 1.00 60.38 303 THR A O 1
ATOM 2366 N N . ALA A 1 304 ? 8.127 0.103 -32.320 1.00 60.75 304 ALA A N 1
ATOM 2367 C CA . ALA A 1 304 ? 9.368 0.386 -33.041 1.00 60.75 304 ALA A CA 1
ATOM 2368 C C . ALA A 1 304 ? 10.024 -0.891 -33.597 1.00 60.75 304 ALA A C 1
ATOM 2370 O O . ALA A 1 304 ? 10.599 -0.872 -34.679 1.00 60.75 304 ALA A O 1
ATOM 2371 N N . VAL A 1 305 ? 9.884 -2.019 -32.892 1.00 65.19 305 VAL A N 1
ATOM 2372 C CA . VAL A 1 305 ? 10.373 -3.329 -33.355 1.00 65.19 305 VAL A CA 1
ATOM 2373 C C . VAL A 1 305 ? 9.484 -3.910 -34.463 1.00 65.19 305 VAL A C 1
ATOM 2375 O O . VAL A 1 305 ? 9.985 -4.579 -35.362 1.00 65.19 305 VAL A O 1
ATOM 2378 N N . LEU A 1 306 ? 8.172 -3.654 -34.421 1.00 61.06 306 LEU A N 1
ATOM 2379 C CA . LEU A 1 306 ? 7.200 -4.152 -35.407 1.00 61.06 306 LEU A CA 1
ATOM 2380 C C . LEU A 1 306 ? 7.163 -3.350 -36.718 1.00 61.06 306 LEU A C 1
ATOM 2382 O O . LEU A 1 306 ? 6.752 -3.894 -37.739 1.00 61.06 306 LEU A O 1
ATOM 2386 N N . PHE A 1 307 ? 7.594 -2.086 -36.706 1.00 62.97 307 PHE A N 1
ATOM 2387 C CA . PHE A 1 307 ? 7.632 -1.221 -37.889 1.00 62.97 307 PHE A CA 1
ATOM 2388 C C . PHE A 1 307 ? 9.006 -0.544 -38.051 1.00 62.97 307 PHE A C 1
ATOM 2390 O O . PHE A 1 307 ? 9.105 0.674 -37.896 1.00 62.97 307 PHE A O 1
ATOM 2397 N N . PRO A 1 308 ? 10.066 -1.299 -38.395 1.00 59.94 308 PRO A N 1
ATOM 2398 C CA . PRO A 1 308 ? 11.403 -0.734 -38.606 1.00 59.94 308 PRO A CA 1
ATOM 2399 C C . PRO A 1 308 ? 11.489 0.191 -39.837 1.00 59.94 308 PRO A C 1
ATOM 2401 O O . PRO A 1 308 ? 12.435 0.956 -39.983 1.00 59.94 308 PRO A O 1
ATOM 2404 N N . GLU A 1 309 ? 10.507 0.143 -40.740 1.00 55.47 309 GLU A N 1
ATOM 2405 C CA . GLU A 1 309 ? 10.642 0.644 -42.116 1.00 55.47 309 GLU A CA 1
ATOM 2406 C C . GLU A 1 309 ? 10.256 2.115 -42.337 1.00 55.47 309 GLU A C 1
ATOM 2408 O O . GLU A 1 309 ? 10.268 2.589 -43.469 1.00 55.47 309 GLU A O 1
ATOM 2413 N N . ARG A 1 310 ? 9.904 2.866 -41.284 1.00 49.97 310 ARG A N 1
ATOM 2414 C CA . ARG A 1 310 ? 9.419 4.252 -41.443 1.00 49.97 310 ARG A CA 1
ATOM 2415 C C . ARG A 1 310 ? 10.471 5.343 -41.238 1.00 49.97 310 ARG A C 1
ATOM 2417 O O . ARG A 1 310 ? 10.149 6.509 -41.445 1.00 49.97 310 ARG A O 1
ATOM 2424 N N . GLU A 1 311 ? 11.693 4.993 -40.840 1.00 50.12 311 GLU A N 1
ATOM 2425 C CA . GLU A 1 311 ? 12.751 5.981 -40.563 1.00 50.12 311 GLU A CA 1
ATOM 2426 C C . GLU A 1 311 ? 13.680 6.230 -41.769 1.00 50.12 311 GLU A C 1
ATOM 2428 O O . GLU A 1 311 ? 14.183 7.338 -41.926 1.00 50.12 311 GLU A O 1
ATOM 2433 N N . ASN A 1 312 ? 13.807 5.277 -42.703 1.00 42.47 312 ASN A N 1
ATOM 2434 C CA . ASN A 1 312 ? 14.682 5.419 -43.881 1.00 42.47 312 ASN A CA 1
ATOM 2435 C C . ASN A 1 312 ? 14.034 6.098 -45.103 1.00 42.47 312 ASN A C 1
ATOM 2437 O O . ASN A 1 312 ? 14.712 6.327 -46.099 1.00 42.47 312 ASN A O 1
ATOM 2441 N N . SER A 1 313 ? 12.744 6.448 -45.072 1.00 44.16 313 SER A N 1
ATOM 2442 C CA . SER A 1 313 ? 12.079 7.095 -46.219 1.00 44.16 313 SER A CA 1
ATOM 2443 C C . SER A 1 313 ? 12.217 8.624 -46.253 1.00 44.16 313 SER A C 1
ATOM 2445 O O . SER A 1 313 ? 11.622 9.260 -47.119 1.00 44.16 313 SER A O 1
ATOM 2447 N N . ASN A 1 314 ? 12.964 9.217 -45.314 1.00 46.38 314 ASN A N 1
ATOM 2448 C CA . ASN A 1 314 ? 13.193 10.665 -45.233 1.00 46.38 314 ASN A CA 1
ATOM 2449 C C . ASN A 1 314 ? 14.622 11.089 -45.614 1.00 46.38 314 ASN A C 1
ATOM 2451 O O . ASN A 1 314 ? 14.954 12.267 -45.471 1.00 46.38 314 ASN A O 1
ATOM 2455 N N . GLU A 1 315 ? 15.462 10.183 -46.125 1.00 46.53 315 GLU A N 1
ATOM 2456 C CA . GLU A 1 315 ? 16.676 10.621 -46.813 1.00 46.53 315 GLU A CA 1
ATOM 2457 C C . GLU A 1 315 ? 16.297 11.230 -48.174 1.00 46.53 315 GLU A C 1
ATOM 2459 O O . GLU A 1 315 ? 15.547 10.616 -48.941 1.00 46.53 315 GLU A 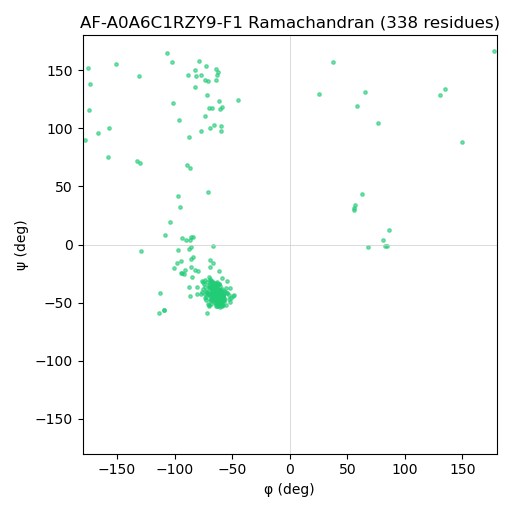O 1
ATOM 2464 N N . PRO A 1 316 ? 16.767 12.448 -48.497 1.00 41.22 316 PRO A N 1
ATOM 2465 C CA . PRO A 1 316 ? 16.552 13.016 -49.814 1.00 41.22 316 PRO A CA 1
ATOM 2466 C C . PRO A 1 316 ? 17.220 12.114 -50.854 1.00 41.22 316 PRO A C 1
ATOM 2468 O O . PRO A 1 316 ? 18.421 11.857 -50.792 1.00 41.22 316 PRO A O 1
ATOM 2471 N N . VAL A 1 317 ? 16.420 11.649 -51.816 1.00 44.44 317 VAL A N 1
ATOM 2472 C CA . VAL A 1 317 ? 16.880 10.969 -53.031 1.00 44.44 317 VAL A CA 1
ATOM 2473 C C . VAL A 1 317 ? 18.069 11.753 -53.601 1.00 44.44 317 VAL A C 1
ATOM 2475 O O . VAL A 1 317 ? 17.914 12.958 -53.836 1.00 44.44 317 VAL A O 1
ATOM 2478 N N . PRO A 1 318 ? 19.247 11.138 -53.825 1.00 35.72 318 PRO A N 1
ATOM 2479 C CA . PRO A 1 318 ? 20.349 11.845 -54.451 1.00 35.72 318 PRO A CA 1
ATOM 2480 C C . PRO A 1 318 ? 19.900 12.286 -55.844 1.00 35.72 318 PRO A C 1
ATOM 2482 O O . PRO A 1 318 ? 19.555 11.478 -56.707 1.00 35.72 318 PRO A O 1
ATOM 2485 N N . VAL A 1 319 ? 19.853 13.601 -56.039 1.00 38.91 319 VAL A N 1
ATOM 2486 C CA . VAL A 1 319 ? 19.636 14.220 -57.343 1.00 38.91 319 VAL A CA 1
ATOM 2487 C C . VAL A 1 319 ? 20.851 13.871 -58.194 1.00 38.91 319 VAL A C 1
ATOM 2489 O O . VAL A 1 319 ? 21.926 14.448 -58.022 1.00 38.91 319 VAL A O 1
ATOM 2492 N N . ASN A 1 320 ? 20.683 12.903 -59.094 1.00 35.66 320 ASN A N 1
ATOM 2493 C CA . ASN A 1 320 ? 21.666 12.577 -60.119 1.00 35.66 320 ASN A CA 1
ATOM 2494 C C . ASN A 1 320 ? 21.884 13.819 -60.989 1.00 35.66 320 ASN A C 1
ATOM 2496 O O . ASN A 1 320 ? 21.105 14.115 -61.894 1.00 35.66 320 ASN A O 1
ATOM 2500 N N . THR A 1 321 ? 22.944 14.562 -60.683 1.00 41.03 321 THR A N 1
ATOM 2501 C CA . THR A 1 321 ? 23.410 15.695 -61.481 1.00 41.03 321 THR A CA 1
ATOM 2502 C C . THR A 1 321 ? 24.346 15.157 -62.559 1.00 41.03 321 THR A C 1
ATOM 2504 O O . THR A 1 321 ? 25.542 15.406 -62.544 1.00 41.03 321 THR A O 1
ATOM 2507 N N . GLU A 1 322 ? 23.798 14.377 -63.483 1.00 36.59 322 GLU A N 1
ATOM 2508 C CA . GLU A 1 322 ? 24.456 14.045 -64.747 1.00 36.59 322 GLU A CA 1
ATOM 2509 C C . GLU A 1 322 ? 23.455 14.255 -65.874 1.00 36.59 322 GLU A C 1
ATOM 2511 O O . GLU A 1 322 ? 22.919 13.322 -66.455 1.00 36.59 322 GLU A O 1
ATOM 2516 N N . LEU A 1 323 ? 23.161 15.519 -66.161 1.00 39.56 323 LEU A N 1
ATOM 2517 C CA . LEU A 1 323 ? 22.689 15.932 -67.473 1.00 39.56 323 LEU A CA 1
ATOM 2518 C C . LEU A 1 323 ? 23.005 17.423 -67.609 1.00 39.56 323 LEU A C 1
ATOM 2520 O O . LEU A 1 323 ? 22.322 18.256 -67.026 1.00 39.56 323 LEU A O 1
ATOM 2524 N N . ILE A 1 324 ? 24.097 17.713 -68.317 1.00 34.00 324 ILE A N 1
ATOM 2525 C CA . ILE A 1 324 ? 24.438 18.913 -69.104 1.00 34.00 324 ILE A CA 1
ATOM 2526 C C . ILE A 1 324 ? 25.962 19.058 -69.047 1.00 34.00 324 ILE A C 1
ATOM 2528 O O . ILE A 1 324 ? 26.503 19.738 -68.186 1.00 34.00 324 ILE A O 1
ATOM 2532 N N . THR A 1 325 ? 26.629 18.403 -69.992 1.00 32.25 325 THR A N 1
ATOM 2533 C CA . THR A 1 325 ? 27.704 18.978 -70.813 1.00 32.25 325 THR A CA 1
ATOM 2534 C C . THR A 1 325 ? 27.937 18.010 -71.965 1.00 32.25 325 THR A C 1
ATOM 2536 O O . THR A 1 325 ? 28.627 17.001 -71.853 1.00 32.25 325 THR A O 1
ATOM 2539 N N . GLY A 1 326 ? 27.300 18.298 -73.097 1.00 28.97 326 GLY A N 1
ATOM 2540 C CA . GLY A 1 326 ? 27.778 17.770 -74.362 1.00 28.97 326 GLY A CA 1
ATOM 2541 C C . GLY A 1 326 ? 29.080 18.474 -74.739 1.00 28.97 326 GLY A C 1
ATOM 2542 O O . GLY A 1 326 ? 29.177 19.691 -74.586 1.00 28.97 326 GLY A O 1
ATOM 2543 N N . GLN A 1 327 ? 30.019 17.698 -75.287 1.00 29.61 327 GLN A N 1
ATOM 2544 C CA . GLN A 1 327 ? 30.612 17.890 -76.623 1.00 29.61 327 GLN A CA 1
ATOM 2545 C C . GLN A 1 327 ? 32.149 17.753 -76.673 1.00 29.61 327 GLN A C 1
ATOM 2547 O O . GLN A 1 327 ? 32.860 18.387 -75.898 1.00 29.61 327 GLN A O 1
ATOM 2552 N N . SER A 1 328 ? 32.598 16.991 -77.693 1.00 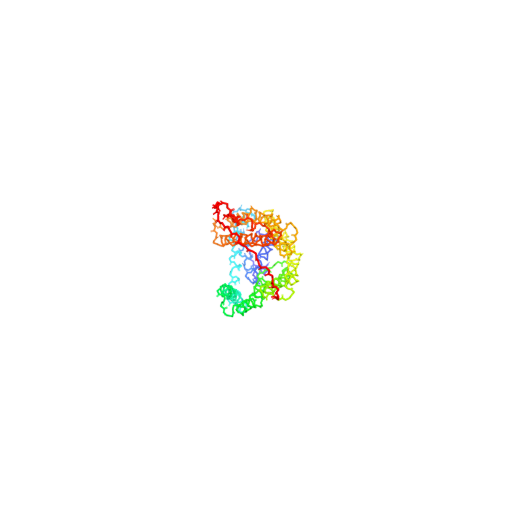28.50 328 SER A N 1
ATOM 2553 C CA . SER A 1 328 ? 33.956 16.853 -78.287 1.00 28.50 328 SER A CA 1
ATOM 2554 C C . SER A 1 328 ? 35.054 16.253 -77.382 1.00 28.50 328 SER A C 1
ATOM 2556 O O . SER A 1 328 ? 35.230 16.704 -76.265 1.00 28.50 328 SER A O 1
ATOM 2558 N N . ASP A 1 329 ? 35.885 15.269 -77.750 1.00 29.05 329 ASP A N 1
ATOM 2559 C CA . ASP A 1 329 ? 36.314 14.785 -79.066 1.00 29.05 329 ASP A CA 1
ATOM 2560 C C . ASP A 1 329 ? 37.224 13.524 -78.927 1.00 29.05 329 ASP A C 1
ATOM 2562 O O . ASP A 1 329 ? 37.965 13.399 -77.958 1.00 29.05 329 ASP A O 1
ATOM 2566 N N . ILE A 1 330 ? 37.208 12.660 -79.959 1.00 30.19 330 ILE A N 1
ATOM 2567 C CA . ILE A 1 330 ? 38.363 11.948 -80.580 1.00 30.19 330 ILE A CA 1
ATOM 2568 C C . ILE A 1 330 ? 39.018 10.701 -79.892 1.00 30.19 330 ILE A C 1
ATOM 2570 O O . ILE A 1 330 ? 39.834 10.792 -78.986 1.00 30.19 330 ILE A O 1
ATOM 2574 N N . SER A 1 331 ? 38.697 9.521 -80.469 1.00 29.03 331 SER A N 1
ATOM 2575 C CA . SER A 1 331 ? 39.490 8.296 -80.814 1.00 29.03 331 SER A CA 1
ATOM 2576 C C . SER A 1 331 ? 40.791 7.928 -80.052 1.00 29.03 331 SER A C 1
ATOM 2578 O O . SER A 1 331 ? 41.742 8.700 -80.051 1.00 29.03 331 SER A O 1
ATOM 2580 N N . THR A 1 332 ? 40.999 6.704 -79.532 1.00 32.88 332 THR A N 1
ATOM 2581 C CA . THR A 1 332 ? 41.402 5.447 -80.239 1.00 32.88 332 THR A CA 1
ATOM 2582 C C . THR A 1 332 ? 41.596 4.276 -79.225 1.00 32.88 332 THR A C 1
ATOM 2584 O O . THR A 1 332 ? 41.631 4.537 -78.024 1.00 32.88 332 THR A O 1
ATOM 2587 N N . PRO A 1 333 ? 41.696 2.9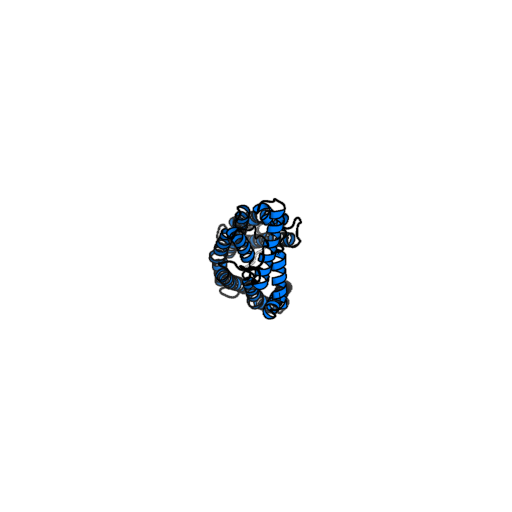91 -79.656 1.00 36.94 333 PRO A N 1
ATOM 2588 C CA . PRO A 1 333 ? 41.466 1.803 -78.815 1.00 36.94 333 PRO A CA 1
ATOM 2589 C C . PRO A 1 333 ? 42.744 1.082 -78.331 1.00 36.94 333 PRO A C 1
ATOM 2591 O O . PRO A 1 333 ? 43.770 1.113 -79.006 1.00 36.94 333 PRO A O 1
ATOM 2594 N N . GLY A 1 334 ? 42.656 0.325 -77.225 1.00 32.06 334 GLY A N 1
ATOM 2595 C CA . GLY A 1 334 ? 43.736 -0.578 -76.795 1.00 32.06 334 GLY A CA 1
ATOM 2596 C C . GLY A 1 334 ? 43.451 -1.419 -75.541 1.00 32.06 334 GLY A C 1
ATOM 2597 O O . GLY A 1 334 ? 43.755 -0.977 -74.447 1.00 32.06 334 GLY A O 1
ATOM 2598 N N . SER A 1 335 ? 42.877 -2.613 -75.755 1.00 33.41 335 SER A N 1
ATOM 2599 C CA . SER A 1 335 ? 43.155 -3.953 -75.166 1.00 33.41 335 SER A CA 1
ATOM 2600 C C . SER A 1 335 ? 43.542 -4.180 -73.672 1.00 33.41 335 SER A C 1
ATOM 2602 O O . SER A 1 335 ? 44.093 -3.313 -73.009 1.00 33.41 335 SER A O 1
ATOM 2604 N N . PRO A 1 336 ? 43.304 -5.404 -73.137 1.00 43.12 336 PRO A N 1
ATOM 2605 C CA . PRO A 1 336 ? 42.924 -5.662 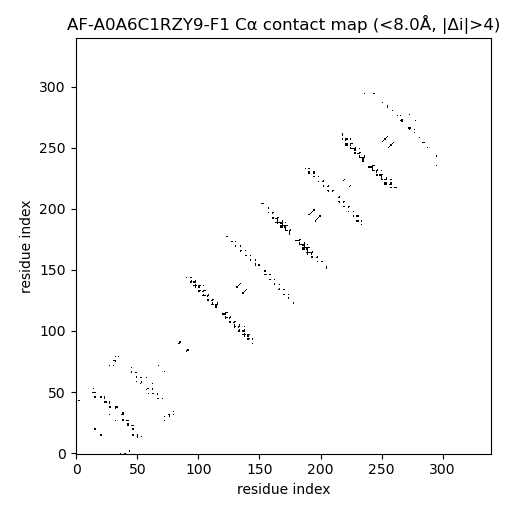-71.742 1.00 43.12 336 PRO A CA 1
ATOM 2606 C C . PRO A 1 336 ? 44.034 -6.274 -70.862 1.00 43.12 336 PRO A C 1
ATOM 2608 O O . PRO A 1 336 ? 44.981 -6.865 -71.370 1.00 43.12 336 PRO A O 1
ATOM 2611 N N . SER A 1 337 ? 43.868 -6.242 -69.533 1.00 33.31 337 SER A N 1
ATOM 2612 C CA . SER A 1 337 ? 44.231 -7.350 -68.613 1.00 33.31 337 SER A CA 1
ATOM 2613 C C . SER A 1 337 ? 43.779 -7.042 -67.175 1.00 33.31 337 SER A C 1
ATOM 2615 O O . SER A 1 337 ? 44.000 -5.947 -66.680 1.00 33.31 337 SER A O 1
ATOM 2617 N N . VAL A 1 338 ? 42.848 -7.818 -66.612 1.00 33.25 338 VAL A N 1
ATOM 2618 C CA . VAL A 1 338 ? 43.003 -8.980 -65.704 1.00 33.25 338 VAL A CA 1
ATOM 2619 C C . VAL A 1 338 ? 43.760 -8.706 -64.390 1.00 33.25 338 VAL A C 1
ATOM 2621 O O . VAL A 1 338 ? 44.956 -8.443 -64.422 1.00 33.25 338 VAL A O 1
ATOM 2624 N N . ASN A 1 339 ? 43.059 -8.925 -63.266 1.00 30.78 339 ASN A N 1
ATOM 2625 C CA . ASN A 1 339 ? 43.368 -9.873 -62.174 1.00 30.78 339 ASN A CA 1
ATOM 2626 C C . ASN A 1 339 ? 43.323 -9.326 -60.730 1.00 30.78 339 ASN A C 1
ATOM 2628 O O . ASN A 1 339 ? 44.058 -8.408 -60.378 1.00 30.78 339 ASN A O 1
ATOM 2632 N N . TYR A 1 340 ? 42.555 -10.093 -59.940 1.00 41.25 340 TYR A N 1
ATOM 2633 C CA . TYR A 1 340 ? 42.398 -10.213 -58.481 1.00 41.25 340 TYR A CA 1
ATOM 2634 C C . TYR A 1 340 ? 41.577 -9.171 -57.724 1.00 41.25 340 TYR A C 1
ATOM 2636 O O . TYR A 1 340 ? 42.027 -8.019 -57.562 1.00 41.25 340 TYR A O 1
#

pLDDT: mean 80.25, std 18.84, range [28.5, 97.44]

Solvent-accessible surface area (backbone atoms only — not comparable to full-atom values): 18909 Å² total; per-residue (Å²): 121,60,86,80,71,57,84,80,82,75,98,69,83,78,81,72,53,70,71,55,52,51,49,50,44,50,52,51,57,69,67,56,57,80,54,59,70,62,42,46,54,48,43,51,53,51,50,54,54,34,50,58,36,41,75,73,72,43,56,68,70,61,29,44,52,54,44,58,72,67,46,50,62,70,55,53,49,45,52,45,52,52,47,45,47,69,69,35,60,67,62,34,50,38,57,49,45,24,55,52,33,44,52,50,18,51,51,31,40,50,50,15,51,52,27,53,75,71,67,41,87,61,18,68,58,41,32,52,52,13,50,47,37,34,53,70,47,15,45,52,32,44,49,52,53,44,55,76,73,44,84,53,97,59,35,72,63,48,51,51,37,46,49,54,15,48,42,30,34,54,50,11,50,50,25,53,78,69,70,40,87,62,20,69,59,38,28,49,53,9,46,48,35,36,56,70,49,32,48,54,51,50,41,52,55,46,48,73,66,37,90,42,72,70,52,35,47,42,41,48,31,39,50,51,13,50,44,40,30,54,53,13,53,49,26,51,76,71,71,40,88,62,17,71,60,35,36,50,54,13,46,48,32,34,60,70,48,18,47,54,50,50,50,54,54,47,32,71,74,63,78,46,90,48,70,70,57,55,50,54,50,54,52,53,52,51,53,53,54,51,51,51,56,52,55,50,57,56,51,53,56,54,52,49,70,76,53,70,76,76,72,73,76,72,64,79,76,81,77,80,85,81,82,89,80,88,81,88,83,84,90,86,90,83,87,90,83,90,88,134

Foldseek 3Di:
DPVVPPPDDDPDDQPDDPVLLVVLLVVLVVLPDPPVVLSVVLSVVLSVQLVVVVVVVDDSVVSNVVCVVVSPSVVSVVVSVVVCCVPVPVLVVLVVQLVVLVVVLVVLCVVLVVCVVVVHPCSLVSNVVSLCSVLVGNLVSVLVNCLVVDPQPCSVVLSVLCNQLVSLLSVLVNCVVVVHPCSLVSNVVSLCSVLVPNLVVQLVSQCVVDPDPLSNQLSCLASVLVSLLSVLLNCLVVVHPCSVVSLVVSLCSCLVRNLVSVQVVVCVVPVDDDVVSVVVNVVSVVVSVVSVVVSVVSVVVVVCVVCVPPPPPPDPDPDPPPDDDDDDDDDDDDDDDDDD

Radius of gyration: 33.62 Å; Cα contacts (8 Å, |Δi|>4): 265; chains: 1; bounding box: 80×36×132 Å

Secondary structure (DSSP, 8-state):
--TTT-SSS------S-HHHHHHHHHHHHHHT---HHHHHHHHHHHHHHHHHHHHTT--HHHHHHHHHHHS-HHHHHHHHHHHHHHH-HHHHHHHHHHHHHHHHHHHHHHHHHHHHHTT-TTHHHHHHHHHHIIIIIIHHHHHHHHHHH---TTHHHHHHHHHHHHHHHHHHHHHHHTT-TTHHHHHHHHHIIIIIIIHHHHHHHHHHH--SHHHHHHHHHHHHHHHHHHHHHHHHHTT-TTHHHHHHHHHHIIIIIIHHHHHHHHHHHHSS--HHHHHHHHHHHHHHHHHHHHHHHHHHHHHHHH-GGGSGGGS-------------------------